Protein AF-A0A2E3UMJ0-F1 (afdb_monomer_lite)

Foldseek 3Di:
DDDPDPVVVVVVVVVVCVVVVVVVPPDPPPLQDFDFPVVDDPQWDWLADDQNQGIKIDGVSDAFAQDALDDAVPPDDFDDPDSPDDPDDDPGAKMFHDDPRGRFKIWGKHWLVCLQQQGKHPWAFPVPDPGHAFFFWKWAWAPPPDPPTIIIIIMTGSDHPDPDDFAADEQPDFAFLVPDPPLWDFDAQPPCVVQCADQLFATKTDRVVLCVVPNLADDLPDDDCRNWIFHDFLRTTFKIKHKHQSVCSVVRHISRDTHGPVPDHYGHFRTWIFHWDDPRPDSGIMTMIIGGSDDSVPRSNGPDGDNHD

Sequence (309 aa):
MGTLNLINWALSKLSIVLVIGLAILSSQASSDELLQASDLPAVYSSIGELAGRGTFYAAGGRLSFRIDDGNHYHGYAGPGVWAQEAKGVRTQGLVYGIKDGDIVSAGYLIRQVDLVSSKSFHGLTLRELDLPVAYSMTVDLIVGETEDSNQYLWLWHFTPTNDVAPLMLSVGQLPLAARLPSEYEVFACDHLPETRFCPGMGRHFTNLSEQVVSGYSRQPTTTGDDGVIYGEAAGKLIFIEYVLGQQDLVNGVSWSGAIPLGGIPIPPIDNVHILHFGTDGTTRGTYTVHMYFISEEIYLAWEAEPSTL

pLDDT: mean 77.76, std 19.14, range [31.02, 96.38]

Radius of gyration: 21.52 Å; chains: 1; bounding box: 64×66×48 Å

Structure (mmCIF, N/CA/C/O backbone):
data_AF-A0A2E3UMJ0-F1
#
_entry.id   AF-A0A2E3UMJ0-F1
#
loop_
_atom_site.group_PDB
_atom_site.id
_atom_site.type_symbol
_atom_site.label_atom_id
_atom_site.label_alt_id
_atom_site.label_comp_id
_atom_site.label_asym_id
_atom_site.label_entity_id
_atom_site.label_seq_id
_atom_site.pdbx_PDB_ins_code
_atom_site.Cartn_x
_atom_site.Cartn_y
_atom_site.Cartn_z
_atom_site.occupancy
_atom_site.B_iso_or_equiv
_atom_site.auth_seq_id
_atom_site.auth_comp_id
_atom_site.auth_asym_id
_atom_site.auth_atom_id
_atom_site.pdbx_PDB_model_num
ATOM 1 N N . MET A 1 1 ? 46.750 -42.841 23.649 1.00 40.72 1 MET A N 1
ATOM 2 C CA . MET A 1 1 ? 46.071 -41.555 23.376 1.00 40.72 1 MET A CA 1
ATOM 3 C C . MET A 1 1 ? 45.872 -41.441 21.875 1.00 40.72 1 MET A C 1
ATOM 5 O O . MET A 1 1 ? 46.858 -41.579 21.168 1.00 40.72 1 MET A O 1
ATOM 9 N N . GLY A 1 2 ? 44.634 -41.233 21.407 1.00 46.31 2 GLY A N 1
ATOM 10 C CA . GLY A 1 2 ? 44.380 -40.824 20.018 1.00 46.31 2 GLY A CA 1
ATOM 11 C C . GLY A 1 2 ? 43.404 -41.657 19.176 1.00 46.31 2 GLY A C 1
ATOM 12 O O . GLY A 1 2 ? 43.593 -41.720 17.972 1.00 46.31 2 GLY A O 1
ATOM 13 N N . THR A 1 3 ? 42.367 -42.282 19.745 1.00 46.59 3 THR A N 1
ATOM 14 C CA . THR A 1 3 ? 41.274 -42.923 18.969 1.00 46.59 3 THR A CA 1
ATOM 15 C C . THR A 1 3 ? 39.893 -42.434 19.407 1.00 46.59 3 THR A C 1
ATOM 17 O O . THR A 1 3 ? 38.965 -43.204 19.614 1.00 46.59 3 THR A O 1
ATOM 20 N N . LEU A 1 4 ? 39.755 -41.117 19.550 1.00 43.19 4 LEU A N 1
ATOM 21 C CA . LEU A 1 4 ? 38.496 -40.428 19.839 1.00 43.19 4 LEU A CA 1
ATOM 22 C C . LEU A 1 4 ? 38.528 -39.085 19.104 1.00 43.19 4 LEU A C 1
ATOM 24 O O . LEU A 1 4 ? 38.853 -38.076 19.712 1.00 43.19 4 LEU A O 1
ATOM 28 N N . ASN A 1 5 ? 38.308 -39.075 17.781 1.00 54.16 5 ASN A N 1
ATOM 29 C CA . ASN A 1 5 ? 37.994 -37.819 17.071 1.00 54.16 5 ASN A CA 1
ATOM 30 C C . ASN A 1 5 ? 37.399 -37.938 15.654 1.00 54.16 5 ASN A C 1
ATOM 32 O O . ASN A 1 5 ? 37.288 -36.932 14.965 1.00 54.16 5 ASN A O 1
ATOM 36 N N . LEU A 1 6 ? 36.968 -39.123 15.205 1.00 45.72 6 LEU A N 1
ATOM 37 C CA . LEU A 1 6 ? 36.308 -39.269 13.893 1.00 45.72 6 LEU A CA 1
ATOM 38 C C . LEU A 1 6 ? 34.785 -39.457 13.982 1.00 45.72 6 LEU A C 1
ATOM 40 O O . LEU A 1 6 ? 34.072 -39.089 13.056 1.00 45.72 6 LEU A O 1
ATOM 44 N N . ILE A 1 7 ? 34.262 -39.934 15.116 1.00 46.78 7 ILE A N 1
ATOM 45 C CA . ILE A 1 7 ? 32.818 -40.171 15.294 1.00 46.78 7 ILE A CA 1
ATOM 46 C C . ILE A 1 7 ? 32.063 -38.864 15.616 1.00 46.78 7 ILE A C 1
ATOM 48 O O . ILE A 1 7 ? 30.964 -38.647 15.109 1.00 46.78 7 ILE A O 1
ATOM 52 N N . ASN A 1 8 ? 32.682 -37.929 16.348 1.00 40.12 8 ASN A N 1
ATOM 53 C CA . ASN A 1 8 ? 32.056 -36.640 16.683 1.00 40.12 8 ASN A CA 1
ATOM 54 C C . ASN A 1 8 ? 31.939 -35.676 15.490 1.00 40.12 8 ASN A C 1
ATOM 56 O O . ASN A 1 8 ? 31.053 -34.826 15.484 1.00 40.12 8 ASN A O 1
ATOM 60 N N . TRP A 1 9 ? 32.775 -35.821 14.456 1.00 42.03 9 TRP A N 1
ATOM 61 C CA . TRP A 1 9 ? 32.686 -34.971 13.264 1.00 42.03 9 TRP A CA 1
ATOM 62 C C . TRP A 1 9 ? 31.579 -35.427 12.296 1.00 42.03 9 TRP A C 1
ATOM 64 O O . TRP A 1 9 ? 30.957 -34.600 11.632 1.00 42.03 9 TRP A O 1
ATOM 74 N N . ALA A 1 10 ? 31.270 -36.729 12.268 1.00 43.56 10 ALA A N 1
ATOM 75 C CA . ALA A 1 10 ? 30.189 -37.283 11.450 1.00 43.56 10 ALA A CA 1
ATOM 76 C C . ALA A 1 10 ? 28.795 -37.058 12.072 1.00 43.56 10 ALA A C 1
ATOM 78 O O . ALA A 1 10 ? 27.846 -36.741 11.355 1.00 43.56 10 ALA A O 1
ATOM 79 N N . LEU A 1 11 ? 28.670 -37.141 13.403 1.00 41.38 11 LEU A N 1
ATOM 80 C CA . LEU A 1 11 ? 27.393 -36.922 14.102 1.00 41.38 11 LEU A CA 1
ATOM 81 C C . LEU A 1 11 ? 26.948 -35.448 14.104 1.00 41.38 11 LEU A C 1
ATOM 83 O O . LEU A 1 11 ? 25.754 -35.175 14.052 1.00 41.38 11 LEU A O 1
ATOM 87 N N . SER A 1 12 ? 27.883 -34.491 14.066 1.00 41.97 12 SER A N 1
ATOM 88 C CA . SER A 1 12 ? 27.555 -33.059 13.956 1.00 41.97 12 SER A CA 1
ATOM 89 C C . SER A 1 12 ? 26.940 -32.689 12.597 1.00 41.97 12 SER A C 1
ATOM 91 O O . SER A 1 12 ? 26.060 -31.832 12.542 1.00 41.97 12 SER A O 1
ATOM 93 N N . LYS A 1 13 ? 27.338 -33.360 11.506 1.00 40.62 13 LYS A N 1
ATOM 94 C CA . LYS A 1 13 ? 26.779 -33.099 10.169 1.00 40.62 13 LYS A CA 1
ATOM 95 C C . LYS A 1 13 ? 25.444 -33.802 9.924 1.00 40.62 13 LYS A C 1
ATOM 97 O O . LYS A 1 13 ? 24.616 -33.248 9.209 1.00 40.62 13 LYS A O 1
ATOM 102 N N . LEU A 1 14 ? 25.193 -34.957 10.547 1.00 36.41 14 LEU A N 1
ATOM 103 C CA . LEU A 1 14 ? 23.881 -35.609 10.449 1.00 36.41 14 LEU A CA 1
ATOM 104 C C . LEU A 1 14 ? 22.785 -34.827 11.191 1.00 36.41 14 LEU A C 1
ATOM 106 O O . LEU A 1 14 ? 21.672 -34.731 10.683 1.00 36.41 14 LEU A O 1
ATOM 110 N N . SER A 1 15 ? 23.098 -34.206 12.332 1.00 39.06 15 SER A N 1
ATOM 111 C CA . SER A 1 15 ? 22.119 -33.394 13.069 1.00 39.06 15 SER A CA 1
ATOM 112 C C . SER A 1 15 ? 21.795 -32.065 12.377 1.00 39.06 15 SER A C 1
ATOM 114 O O . SER A 1 15 ? 20.662 -31.608 12.457 1.00 39.06 15 SER A O 1
ATOM 116 N N . ILE A 1 16 ? 22.740 -31.465 11.644 1.00 39.75 16 ILE A N 1
ATOM 117 C CA . ILE A 1 16 ? 22.479 -30.230 10.881 1.00 39.75 16 ILE A CA 1
ATOM 118 C C . ILE A 1 16 ? 21.626 -30.522 9.638 1.00 39.75 16 ILE A C 1
ATOM 120 O O . ILE A 1 16 ? 20.716 -29.759 9.330 1.00 39.75 16 ILE A O 1
ATOM 124 N N . VAL A 1 17 ? 21.839 -31.658 8.966 1.00 38.56 17 VAL A N 1
ATOM 125 C CA . VAL A 1 17 ? 21.012 -32.047 7.809 1.00 38.56 17 VAL A CA 1
ATOM 126 C C . VAL A 1 17 ? 19.603 -32.475 8.238 1.00 38.56 17 VAL A C 1
ATOM 128 O O . VAL A 1 17 ? 18.649 -32.205 7.515 1.00 38.56 17 VAL A O 1
ATOM 131 N N . LEU A 1 18 ? 19.432 -33.060 9.429 1.00 34.56 18 LEU A N 1
ATOM 132 C CA . LEU A 1 18 ? 18.103 -33.417 9.938 1.00 34.56 18 LEU A CA 1
ATOM 133 C C . LEU A 1 18 ? 17.319 -32.201 10.470 1.00 34.56 18 LEU A C 1
ATOM 135 O O . LEU A 1 18 ? 16.103 -32.176 10.331 1.00 34.56 18 LEU A O 1
ATOM 139 N N . VAL A 1 19 ? 17.985 -31.173 11.014 1.00 39.06 19 VAL A N 1
ATOM 140 C CA . VAL A 1 19 ? 17.322 -29.928 11.462 1.00 39.06 19 VAL A CA 1
ATOM 141 C C . VAL A 1 19 ? 16.967 -29.014 10.283 1.00 39.06 19 VAL A C 1
ATOM 143 O O . VAL A 1 19 ? 15.905 -28.401 10.295 1.00 39.06 19 VAL A O 1
ATOM 146 N N . ILE A 1 20 ? 17.777 -28.992 9.219 1.00 38.31 20 ILE A N 1
ATOM 147 C CA . ILE A 1 20 ? 17.428 -28.282 7.975 1.00 38.31 20 ILE A CA 1
ATOM 148 C C . ILE A 1 20 ? 16.378 -29.072 7.168 1.00 38.31 20 ILE A C 1
ATOM 150 O O . ILE A 1 20 ? 15.532 -28.477 6.512 1.00 38.31 20 ILE A O 1
ATOM 154 N N . GLY A 1 21 ? 16.361 -30.407 7.269 1.00 31.36 21 GLY A N 1
ATOM 155 C CA . GLY A 1 21 ? 15.366 -31.263 6.613 1.00 31.36 21 GLY A CA 1
ATOM 156 C C . GLY A 1 21 ? 13.994 -31.317 7.299 1.00 31.36 21 GLY A C 1
ATOM 157 O O . GLY A 1 21 ? 13.002 -31.562 6.618 1.00 31.36 21 GLY A O 1
ATOM 158 N N . LEU A 1 22 ? 13.904 -31.071 8.613 1.00 31.02 22 LEU A N 1
ATOM 159 C CA . LEU A 1 22 ? 12.616 -31.011 9.325 1.00 31.02 22 LEU A CA 1
ATOM 160 C C . LEU A 1 22 ? 11.979 -29.614 9.331 1.00 31.02 22 LEU A C 1
ATOM 162 O O . LEU A 1 22 ? 10.765 -29.524 9.462 1.00 31.02 22 LEU A O 1
ATOM 166 N N . ALA A 1 23 ? 12.754 -28.543 9.139 1.00 34.41 23 ALA A N 1
ATOM 167 C CA . ALA A 1 23 ? 12.212 -27.185 9.020 1.00 34.41 23 ALA A CA 1
ATOM 168 C C . ALA A 1 23 ? 11.569 -26.897 7.645 1.00 34.41 23 ALA A C 1
ATOM 170 O O . ALA A 1 23 ? 10.879 -25.900 7.491 1.00 34.41 23 ALA A O 1
ATOM 171 N N . ILE A 1 24 ? 11.755 -27.779 6.653 1.00 39.22 24 ILE A N 1
ATOM 172 C CA . ILE A 1 24 ? 11.179 -27.643 5.298 1.00 39.22 24 ILE A CA 1
ATOM 173 C C . ILE A 1 24 ? 9.889 -28.485 5.139 1.00 39.22 24 ILE A C 1
ATOM 175 O O . ILE A 1 24 ? 9.276 -28.513 4.077 1.00 39.22 24 ILE A O 1
ATOM 179 N N . LEU A 1 25 ? 9.420 -29.155 6.200 1.00 33.09 25 LEU A N 1
ATOM 180 C CA . LEU A 1 25 ? 8.223 -30.014 6.163 1.00 33.09 25 LEU A CA 1
ATOM 181 C C . LEU A 1 25 ? 7.090 -29.570 7.102 1.00 33.09 25 LEU A C 1
ATOM 183 O O . LEU A 1 25 ? 6.123 -30.307 7.278 1.00 33.09 25 LEU A O 1
ATOM 187 N N . SER A 1 26 ? 7.153 -28.359 7.656 1.00 35.19 26 SER A N 1
ATOM 188 C CA . SER A 1 26 ? 6.084 -27.801 8.492 1.00 35.19 26 SER A CA 1
ATOM 189 C C . SER A 1 26 ? 5.700 -26.382 8.074 1.00 35.19 26 SER A C 1
ATOM 191 O O . SER A 1 26 ? 5.910 -25.450 8.836 1.00 35.19 26 SER A O 1
ATOM 193 N N . SER A 1 27 ? 5.171 -26.258 6.854 1.00 35.12 27 SER A N 1
ATOM 194 C CA . SER A 1 27 ? 4.085 -25.342 6.451 1.00 35.12 27 SER A CA 1
ATOM 195 C C . SER A 1 27 ? 4.066 -25.198 4.923 1.00 35.12 27 SER A C 1
ATOM 197 O O . SER A 1 27 ? 4.230 -24.123 4.360 1.00 35.12 27 SER A O 1
ATOM 199 N N . GLN A 1 28 ? 3.764 -26.285 4.207 1.00 35.38 28 GLN A N 1
ATOM 200 C CA . GLN A 1 28 ? 2.947 -26.099 3.004 1.00 35.38 28 GLN A CA 1
ATOM 201 C C . GLN A 1 28 ? 1.521 -25.807 3.483 1.00 35.38 28 GLN A C 1
ATOM 203 O O . GLN A 1 28 ? 0.633 -26.648 3.369 1.00 35.38 28 GLN A O 1
ATOM 208 N N . ALA A 1 29 ? 1.326 -24.637 4.099 1.00 33.44 29 ALA A N 1
ATOM 209 C CA . ALA A 1 29 ? 0.023 -24.009 4.053 1.00 33.44 29 ALA A CA 1
ATOM 210 C C . ALA A 1 29 ? -0.214 -23.754 2.566 1.00 33.44 29 ALA A C 1
ATOM 212 O O . ALA A 1 29 ? 0.641 -23.183 1.881 1.00 33.44 29 ALA A O 1
ATOM 213 N N . SER A 1 30 ? -1.303 -24.300 2.037 1.00 37.47 30 SER A N 1
ATOM 214 C CA . SER A 1 30 ? -1.727 -23.944 0.692 1.00 37.47 30 SER A CA 1
ATOM 215 C C . SER A 1 30 ? -1.806 -22.417 0.660 1.00 37.47 30 SER A C 1
ATOM 217 O O . SER A 1 30 ? -2.360 -21.822 1.582 1.00 37.47 30 SER A O 1
ATOM 219 N N . SER A 1 31 ? -1.243 -21.786 -0.366 1.00 49.22 31 SER A N 1
ATOM 220 C CA . SER A 1 31 ? -1.274 -20.331 -0.571 1.00 49.22 31 SER A CA 1
ATOM 221 C C . SER A 1 31 ? -2.688 -19.732 -0.629 1.00 49.22 31 SER A C 1
ATOM 223 O O . SER A 1 31 ? -2.822 -18.520 -0.772 1.00 49.22 31 SER A O 1
ATOM 225 N N . ASP A 1 32 ? -3.717 -20.576 -0.523 1.00 57.53 32 ASP A N 1
ATOM 226 C CA . ASP A 1 32 ? -5.122 -20.253 -0.707 1.00 57.53 32 ASP A CA 1
ATOM 227 C C . ASP A 1 32 ? -5.923 -20.306 0.608 1.00 57.53 32 ASP A C 1
ATOM 229 O O . ASP A 1 32 ? -7.105 -19.966 0.603 1.00 57.53 32 ASP A O 1
ATOM 233 N N . GLU A 1 33 ? -5.330 -20.733 1.732 1.00 78.56 33 GLU A N 1
ATOM 234 C CA . GLU A 1 33 ? -6.042 -20.794 3.017 1.00 78.56 33 GLU A CA 1
ATOM 235 C C . GLU A 1 33 ? -5.791 -19.521 3.833 1.00 78.56 33 GLU A C 1
ATOM 237 O O . GLU A 1 33 ? -4.649 -19.156 4.119 1.00 78.56 33 GLU A O 1
ATOM 242 N N . LEU A 1 34 ? -6.873 -18.821 4.183 1.00 90.50 34 LEU A N 1
ATOM 243 C CA . LEU A 1 34 ? -6.799 -17.633 5.025 1.00 90.50 34 LEU A CA 1
ATOM 244 C C . LEU A 1 34 ? -6.415 -18.021 6.453 1.00 90.50 34 LEU A C 1
ATOM 246 O O . LEU A 1 34 ? -6.902 -19.010 7.004 1.00 90.50 34 LEU A O 1
ATOM 250 N N . LEU A 1 35 ? -5.582 -17.185 7.070 1.00 92.69 35 LEU A N 1
ATOM 251 C CA . LEU A 1 35 ? -5.303 -17.280 8.497 1.00 92.69 35 LEU A CA 1
ATOM 252 C C . LEU A 1 35 ? -6.585 -17.062 9.300 1.00 92.69 35 LEU A C 1
ATOM 254 O O . LEU A 1 35 ? -7.465 -16.297 8.906 1.00 92.69 35 LEU A O 1
ATOM 258 N N . GLN A 1 36 ? -6.668 -17.702 10.454 1.00 94.69 36 GLN A N 1
ATOM 259 C CA . GLN A 1 36 ? -7.782 -17.574 11.377 1.00 94.69 36 GLN A CA 1
ATOM 260 C C . GLN A 1 36 ? -7.514 -16.453 12.382 1.00 94.69 36 GLN A C 1
ATOM 262 O O . GLN A 1 36 ? -6.380 -16.183 12.772 1.00 94.69 36 GLN A O 1
ATOM 267 N N . ALA A 1 37 ? -8.567 -15.847 12.919 1.00 93.38 37 ALA A N 1
ATOM 268 C CA . ALA A 1 37 ? -8.465 -14.883 14.012 1.00 93.38 37 ALA A CA 1
ATOM 269 C C . ALA A 1 37 ? -7.784 -15.482 15.259 1.00 93.38 37 ALA A C 1
ATOM 271 O O . ALA A 1 37 ? -7.224 -14.744 16.066 1.00 93.38 37 ALA A O 1
ATOM 272 N N . SER A 1 38 ? -7.813 -16.812 15.419 1.00 93.44 38 SER A N 1
ATOM 273 C CA . SER A 1 38 ? -7.079 -17.528 16.468 1.00 93.44 38 SER A CA 1
ATOM 274 C C . SER A 1 38 ? -5.561 -17.531 16.281 1.00 93.44 38 SER A C 1
ATOM 276 O O . SER A 1 38 ? -4.854 -17.809 17.249 1.00 93.44 38 SER A O 1
ATOM 278 N N . ASP A 1 39 ? -5.070 -17.229 15.078 1.00 92.56 39 ASP A N 1
ATOM 279 C CA . ASP A 1 39 ? -3.638 -17.134 14.776 1.00 92.56 39 ASP A CA 1
ATOM 280 C C . ASP A 1 39 ? -3.056 -15.782 15.211 1.00 92.56 39 ASP A C 1
ATOM 282 O O . ASP A 1 39 ? -1.840 -15.637 15.347 1.00 92.56 39 ASP A O 1
ATOM 286 N N . LEU A 1 40 ? -3.915 -14.791 15.486 1.00 90.44 40 LEU A N 1
ATOM 287 C CA . LEU A 1 40 ? -3.479 -13.506 16.018 1.00 90.44 40 LEU A CA 1
ATOM 288 C C . LEU A 1 40 ? -2.831 -13.674 17.402 1.00 90.44 40 LEU A C 1
ATOM 290 O O . LEU A 1 40 ? -3.343 -14.410 18.254 1.00 90.44 40 LEU A O 1
ATOM 294 N N . PRO A 1 41 ? -1.752 -12.924 17.698 1.00 88.50 41 PRO A N 1
ATOM 295 C CA . PRO A 1 41 ? -1.184 -12.894 19.037 1.00 88.50 41 PRO A CA 1
ATOM 296 C C . PRO A 1 41 ? -2.242 -12.525 20.083 1.00 88.50 41 PRO A C 1
ATOM 298 O O . PRO A 1 41 ? -3.053 -11.632 19.859 1.00 88.50 41 PRO A O 1
ATOM 301 N N . ALA A 1 42 ? -2.181 -13.124 21.276 1.00 89.38 42 ALA A N 1
ATOM 302 C CA . ALA A 1 42 ? -3.204 -12.975 22.326 1.00 89.38 42 ALA A CA 1
ATOM 303 C C . ALA A 1 42 ? -3.471 -11.528 22.802 1.00 89.38 42 ALA A C 1
ATOM 305 O O . ALA A 1 42 ? -4.431 -11.276 23.527 1.00 89.38 42 ALA A O 1
ATOM 306 N N . VAL A 1 43 ? -2.605 -10.579 22.439 1.00 86.62 43 VAL A N 1
ATOM 307 C CA . VAL A 1 43 ? -2.802 -9.149 22.698 1.00 86.62 43 VAL A CA 1
ATOM 308 C C . VAL A 1 43 ? -3.856 -8.530 21.774 1.00 86.62 43 VAL A C 1
ATOM 310 O O . VAL A 1 43 ? -4.395 -7.480 22.107 1.00 86.62 43 VAL A O 1
ATOM 313 N N . TYR A 1 44 ? -4.163 -9.151 20.637 1.00 90.81 44 TYR A N 1
ATOM 314 C CA . TYR A 1 44 ? -5.172 -8.683 19.698 1.00 90.81 44 TYR A CA 1
ATOM 315 C C . TYR A 1 44 ? -6.578 -9.023 20.169 1.00 90.81 44 TYR A C 1
ATOM 317 O O . TYR A 1 44 ? -6.883 -10.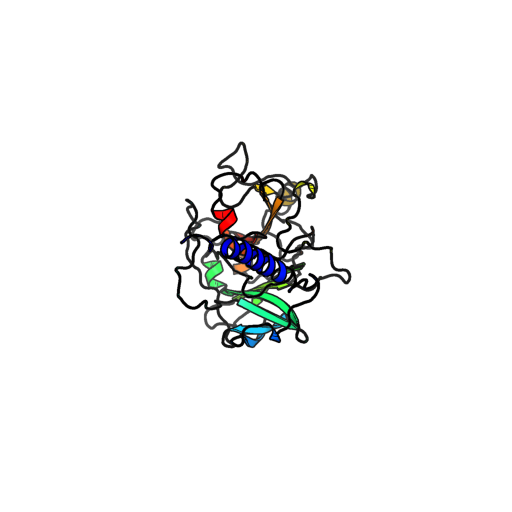145 20.569 1.00 90.81 44 TYR A O 1
ATOM 325 N N . SER A 1 45 ? -7.459 -8.038 20.077 1.00 92.25 45 SER A N 1
ATOM 326 C CA . SER A 1 45 ? -8.880 -8.224 20.325 1.00 92.25 45 SER A CA 1
ATOM 327 C C . SER A 1 45 ? -9.697 -7.267 19.469 1.00 92.25 45 SER A C 1
ATOM 329 O O . SER A 1 45 ? -9.166 -6.319 18.883 1.00 92.25 45 SER A O 1
ATOM 331 N N . SER A 1 46 ? -10.992 -7.563 19.363 1.00 94.12 46 SER A N 1
ATOM 332 C CA . SER A 1 46 ? -11.911 -6.789 18.539 1.00 94.12 46 SER A CA 1
ATOM 333 C C . SER A 1 46 ? -11.971 -5.327 18.986 1.00 94.12 46 SER A C 1
ATOM 335 O O . SER A 1 46 ? -12.110 -5.030 20.174 1.00 94.12 46 SER A O 1
ATOM 337 N N . ILE A 1 47 ? -11.907 -4.431 18.007 1.00 91.06 47 ILE A N 1
ATOM 338 C CA . ILE A 1 47 ? -12.102 -2.981 18.133 1.00 91.06 47 ILE A CA 1
ATOM 339 C C . ILE A 1 47 ? -13.418 -2.518 17.492 1.00 91.06 47 ILE A C 1
ATOM 341 O O . ILE A 1 47 ? -13.676 -1.322 17.413 1.00 91.06 47 ILE A O 1
ATOM 345 N N . GLY A 1 48 ? -14.268 -3.457 17.068 1.00 91.19 48 GLY A N 1
ATOM 346 C CA . GLY A 1 48 ? -15.527 -3.158 16.393 1.00 91.19 48 GLY A CA 1
ATOM 347 C C . GLY A 1 48 ? -15.360 -2.904 14.897 1.00 91.19 48 GLY A C 1
ATOM 348 O O . GLY A 1 48 ? -14.418 -3.386 14.271 1.00 91.19 48 GLY A O 1
ATOM 349 N N . GLU A 1 49 ? -16.333 -2.212 14.316 1.00 91.50 49 GLU A N 1
ATOM 350 C CA . GLU A 1 49 ? -16.425 -1.994 12.875 1.00 91.50 49 GLU A CA 1
ATOM 351 C C . GLU A 1 49 ? -15.684 -0.733 12.428 1.00 91.50 49 GLU A C 1
ATOM 353 O O . GLU A 1 49 ? -15.803 0.308 13.068 1.00 91.50 49 GLU A O 1
ATOM 358 N N . LEU A 1 50 ? -14.967 -0.812 11.301 1.00 90.06 50 LEU A N 1
ATOM 359 C CA . LEU A 1 50 ? -14.311 0.338 10.668 1.00 90.06 50 LEU A CA 1
ATOM 360 C C . LEU A 1 50 ? -14.786 0.502 9.226 1.00 90.06 50 LEU A C 1
ATOM 362 O O . LEU A 1 50 ? -14.839 -0.471 8.477 1.00 90.06 50 LEU A O 1
ATOM 366 N N . ALA A 1 51 ? -15.103 1.740 8.833 1.00 87.25 51 ALA A N 1
ATOM 367 C CA . ALA A 1 51 ? -15.446 2.126 7.458 1.00 87.25 51 ALA A CA 1
ATOM 368 C C . ALA A 1 51 ? -16.528 1.258 6.770 1.00 87.25 51 ALA A C 1
ATOM 370 O O . ALA A 1 51 ? -16.530 1.129 5.548 1.00 87.25 51 ALA A O 1
ATOM 371 N N . GLY A 1 52 ? -17.440 0.630 7.522 1.00 86.88 52 GLY A N 1
ATOM 372 C CA . GLY A 1 52 ? -18.440 -0.271 6.935 1.00 86.88 52 GLY A CA 1
ATOM 373 C C . GLY A 1 52 ? -17.884 -1.628 6.474 1.00 86.88 52 GLY A C 1
ATOM 374 O O . GLY A 1 52 ? -18.539 -2.329 5.702 1.00 86.88 52 GLY A O 1
ATOM 375 N N . ARG A 1 53 ? -16.652 -1.986 6.869 1.00 87.94 53 ARG A N 1
ATOM 376 C CA . ARG A 1 53 ? -15.905 -3.159 6.369 1.00 87.94 53 ARG A CA 1
ATOM 377 C C . ARG A 1 53 ? -15.904 -4.354 7.325 1.00 87.94 53 ARG A C 1
ATOM 379 O O . ARG A 1 53 ? -15.050 -5.230 7.221 1.00 87.94 53 ARG A O 1
ATOM 386 N N . GLY A 1 54 ? -16.875 -4.421 8.231 1.00 89.69 54 GLY A N 1
ATOM 387 C CA . GLY A 1 54 ? -16.969 -5.499 9.213 1.00 89.69 54 GLY A CA 1
ATOM 388 C C . GLY A 1 54 ? -16.026 -5.308 10.400 1.00 89.69 54 GLY A C 1
ATOM 389 O O . GLY A 1 54 ? -15.553 -4.206 10.660 1.00 89.69 54 GLY A O 1
ATOM 390 N N . THR A 1 55 ? -15.809 -6.376 11.170 1.00 95.31 55 THR A N 1
ATOM 391 C CA . THR A 1 55 ? -15.129 -6.300 12.472 1.00 95.31 55 THR A CA 1
ATOM 392 C C . THR A 1 55 ? -13.613 -6.310 12.321 1.00 95.31 55 THR A C 1
ATOM 394 O O . THR A 1 55 ? -13.063 -7.183 11.659 1.00 95.31 55 THR A O 1
ATOM 397 N N . PHE A 1 56 ? -12.932 -5.401 13.015 1.00 94.56 56 PHE A N 1
ATOM 398 C CA . PHE A 1 56 ? -11.477 -5.320 13.057 1.00 94.56 56 PHE A CA 1
ATOM 399 C C . PHE A 1 56 ? -10.916 -5.718 14.417 1.00 94.56 56 PHE A C 1
ATOM 401 O O . PHE A 1 56 ? -11.583 -5.605 15.448 1.00 94.56 56 PHE A O 1
ATOM 408 N N . TYR A 1 57 ? -9.672 -6.186 14.406 1.00 93.62 57 TYR A N 1
ATOM 409 C CA . TYR A 1 57 ? -8.874 -6.528 15.575 1.00 93.62 57 TYR A CA 1
ATOM 410 C C . TYR A 1 57 ? -7.610 -5.671 15.594 1.00 93.62 57 TYR A C 1
ATOM 412 O O . TYR A 1 57 ? -6.981 -5.456 14.559 1.00 93.62 57 TYR A O 1
ATOM 420 N N . ALA A 1 58 ? -7.227 -5.212 16.783 1.00 90.81 58 ALA A N 1
ATOM 421 C CA . ALA A 1 58 ? -5.992 -4.466 17.009 1.00 90.81 58 ALA A CA 1
ATOM 422 C C . ALA A 1 58 ? -5.365 -4.866 18.346 1.00 90.81 58 ALA A C 1
ATOM 424 O O . ALA A 1 58 ? -6.047 -5.355 19.256 1.00 90.81 58 ALA A O 1
ATOM 425 N N . ALA A 1 59 ? -4.061 -4.647 18.490 1.00 86.81 59 ALA A N 1
ATOM 426 C CA . ALA A 1 59 ? -3.374 -4.982 19.725 1.00 86.81 59 ALA A CA 1
ATOM 427 C C . ALA A 1 59 ? -3.852 -4.130 20.904 1.00 86.81 59 ALA A C 1
ATOM 429 O O . ALA A 1 59 ? -4.092 -2.925 20.810 1.00 86.81 59 ALA A O 1
ATOM 430 N N . GLY A 1 60 ? -3.986 -4.783 22.050 1.00 83.44 60 GLY A N 1
ATOM 431 C CA . GLY A 1 60 ? -4.538 -4.214 23.269 1.00 83.44 60 GLY A CA 1
ATOM 432 C C . GLY A 1 60 ? -6.024 -3.873 23.161 1.00 83.44 60 GLY A C 1
ATOM 433 O O . GLY A 1 60 ? -6.530 -3.210 24.067 1.00 83.44 60 GLY A O 1
ATOM 434 N N . GLY A 1 61 ? -6.703 -4.275 22.077 1.00 80.31 61 GLY A N 1
ATOM 435 C CA . GLY A 1 61 ? -8.096 -3.923 21.804 1.00 80.31 61 GLY A CA 1
ATOM 436 C C . GLY A 1 61 ? -8.309 -2.425 21.623 1.00 80.31 61 GLY A C 1
ATOM 437 O O . GLY A 1 61 ? -9.332 -1.894 22.052 1.00 80.31 61 GLY A O 1
ATOM 438 N N . ARG A 1 62 ? -7.316 -1.709 21.082 1.00 79.50 62 ARG A N 1
ATOM 439 C CA . ARG A 1 62 ? -7.379 -0.254 20.909 1.00 79.50 62 ARG A CA 1
ATOM 440 C C . ARG A 1 62 ? -6.953 0.149 19.513 1.00 79.50 62 ARG A C 1
ATOM 442 O O . ARG A 1 62 ? -5.949 -0.340 19.001 1.00 79.50 62 ARG A O 1
ATOM 449 N N . LEU A 1 63 ? -7.668 1.126 18.963 1.00 78.00 63 LEU A N 1
ATOM 450 C CA . LEU A 1 63 ? -7.211 1.860 17.793 1.00 78.00 63 LEU A CA 1
ATOM 451 C C . LEU A 1 63 ? -5.863 2.501 18.114 1.00 78.00 63 LEU A C 1
ATOM 453 O O . LEU A 1 63 ? -5.709 3.207 19.113 1.00 78.00 63 LEU A O 1
ATOM 457 N N . SER A 1 64 ? -4.886 2.216 17.268 1.00 74.12 64 SER A N 1
ATOM 458 C CA . SER A 1 64 ? -3.571 2.835 17.312 1.00 74.12 64 SER A CA 1
ATOM 459 C C . SER A 1 64 ? -3.300 3.438 15.944 1.00 74.12 64 SER A C 1
ATOM 461 O O . SER A 1 64 ? -3.705 2.886 14.927 1.00 74.12 64 SER A O 1
ATOM 463 N N . PHE A 1 65 ? -2.624 4.578 15.922 1.00 73.75 65 PHE A N 1
ATOM 464 C CA . PHE A 1 65 ? -2.160 5.183 14.681 1.00 73.75 65 PHE A CA 1
ATOM 465 C C . PHE A 1 65 ? -0.783 4.644 14.341 1.00 73.75 65 PHE A C 1
ATOM 467 O O . PHE A 1 65 ? 0.013 4.359 15.247 1.00 73.75 65 PHE A O 1
ATOM 474 N N . ARG A 1 66 ? -0.475 4.568 13.046 1.00 73.69 66 ARG A N 1
ATOM 475 C CA . ARG A 1 66 ? 0.926 4.495 12.639 1.00 73.69 66 ARG A CA 1
ATOM 476 C C . ARG A 1 66 ? 1.625 5.774 13.104 1.00 73.69 66 ARG A C 1
ATOM 478 O O . ARG A 1 66 ? 1.140 6.878 12.861 1.00 73.69 66 ARG A O 1
ATOM 485 N N . ILE A 1 67 ? 2.758 5.614 13.779 1.00 64.75 67 ILE A N 1
ATOM 486 C CA . ILE A 1 67 ? 3.654 6.723 14.101 1.00 64.75 67 ILE A CA 1
ATOM 487 C C . ILE A 1 67 ? 4.697 6.806 12.989 1.00 64.75 67 ILE A C 1
ATOM 489 O O . ILE A 1 67 ? 5.270 5.792 12.597 1.00 64.75 67 ILE A O 1
ATOM 493 N N . ASP A 1 68 ? 4.895 8.016 12.482 1.00 63.25 68 ASP A N 1
ATOM 494 C CA . ASP A 1 68 ? 5.975 8.373 11.566 1.00 63.25 68 ASP A CA 1
ATOM 495 C C . ASP A 1 68 ? 7.343 8.176 12.249 1.00 63.25 68 ASP A C 1
ATOM 497 O O . ASP A 1 68 ? 7.556 8.637 13.376 1.00 63.25 68 ASP A O 1
ATOM 501 N N . ASP A 1 69 ? 8.247 7.466 11.579 1.00 59.28 69 ASP A N 1
ATOM 502 C CA . ASP A 1 69 ? 9.615 7.186 12.020 1.00 59.28 69 ASP A CA 1
ATOM 503 C C . ASP A 1 69 ? 10.656 8.197 11.493 1.00 59.28 69 ASP A C 1
ATOM 505 O O . ASP A 1 69 ? 11.815 8.153 11.921 1.00 59.28 69 ASP A O 1
ATOM 509 N N . GLY A 1 70 ? 10.244 9.178 10.679 1.00 55.09 70 GLY A N 1
ATOM 510 C CA . GLY A 1 70 ? 10.977 10.415 10.396 1.00 55.09 70 GLY A CA 1
ATOM 511 C C . GLY A 1 70 ? 11.205 10.740 8.910 1.00 55.09 70 GLY A C 1
ATOM 512 O O . GLY A 1 70 ? 11.227 9.886 8.035 1.00 55.09 70 GLY A O 1
ATOM 513 N N . ASN A 1 71 ? 11.494 12.020 8.638 1.00 50.69 71 ASN A N 1
ATOM 514 C CA . ASN A 1 71 ? 11.571 12.644 7.302 1.00 50.69 71 ASN A CA 1
ATOM 515 C C . ASN A 1 71 ? 12.818 12.305 6.445 1.00 50.69 71 ASN A C 1
ATOM 517 O O . ASN A 1 71 ? 13.144 13.071 5.535 1.00 50.69 71 ASN A O 1
ATOM 521 N N . HIS A 1 72 ? 13.561 11.225 6.714 1.00 47.84 72 HIS A N 1
ATOM 522 C CA . HIS A 1 72 ? 14.870 10.977 6.068 1.00 47.84 72 HIS A CA 1
ATOM 523 C C . HIS A 1 72 ? 14.812 10.862 4.534 1.00 47.84 72 HIS A C 1
ATOM 525 O O . HIS A 1 72 ? 15.822 11.039 3.854 1.00 47.84 72 HIS A O 1
ATOM 531 N N . TYR A 1 73 ? 13.628 10.626 3.982 1.00 45.66 73 TYR A N 1
ATOM 532 C CA . TYR A 1 73 ? 13.410 10.502 2.549 1.00 45.66 73 TYR A CA 1
ATOM 533 C C . TYR A 1 73 ? 13.360 11.847 1.795 1.00 45.66 73 TYR A C 1
ATOM 535 O O . TYR A 1 73 ? 13.667 11.894 0.604 1.00 45.66 73 TYR A O 1
ATOM 543 N N . HIS A 1 74 ? 13.096 12.975 2.472 1.00 44.91 74 HIS A N 1
ATOM 544 C CA . HIS A 1 74 ? 13.076 14.319 1.862 1.00 44.91 74 HIS A CA 1
ATOM 545 C C . HIS A 1 74 ? 14.488 14.927 1.705 1.00 44.91 74 HIS A C 1
ATOM 547 O O . HIS A 1 74 ? 14.739 16.074 2.076 1.00 44.91 74 HIS A O 1
ATOM 553 N N . GLY A 1 75 ? 15.438 14.156 1.161 1.00 42.16 75 GLY A N 1
ATOM 554 C CA . GLY A 1 75 ? 16.799 14.646 0.890 1.00 42.16 75 GLY A CA 1
ATOM 555 C C . GLY A 1 75 ? 17.901 13.606 0.659 1.00 42.16 75 GLY A C 1
ATOM 556 O O . GLY A 1 75 ? 19.060 14.000 0.628 1.00 42.16 75 GLY A O 1
ATOM 557 N N . TYR A 1 76 ? 17.549 12.320 0.531 1.00 45.56 76 TYR A N 1
ATOM 558 C CA . TYR A 1 76 ? 18.365 11.165 0.112 1.00 45.56 76 TYR A CA 1
ATOM 559 C C . TYR A 1 76 ? 19.905 11.237 0.230 1.00 45.56 76 TYR A C 1
ATOM 561 O O . TYR A 1 76 ? 20.580 11.869 -0.580 1.00 45.56 76 TYR A O 1
ATOM 569 N N . ALA A 1 77 ? 20.467 10.384 1.095 1.00 43.53 77 ALA A N 1
ATOM 570 C CA . ALA A 1 77 ? 21.703 9.645 0.806 1.00 43.53 77 ALA A CA 1
ATOM 571 C C . ALA A 1 77 ? 21.787 8.358 1.658 1.00 43.53 77 ALA A C 1
ATOM 573 O O . ALA A 1 77 ? 22.314 8.386 2.767 1.00 43.53 77 ALA A O 1
ATOM 574 N N . GLY A 1 78 ? 21.310 7.233 1.113 1.00 40.56 78 GLY A N 1
ATOM 575 C CA . GLY A 1 78 ? 21.662 5.873 1.562 1.00 40.56 78 GLY A CA 1
ATOM 576 C C . GLY A 1 78 ? 20.999 5.337 2.846 1.00 40.56 78 GLY A C 1
ATOM 577 O O . GLY A 1 78 ? 20.373 6.089 3.591 1.00 40.56 78 GLY A O 1
ATOM 578 N N . PRO A 1 79 ? 21.095 4.011 3.084 1.00 41.97 79 PRO A N 1
ATOM 579 C CA . PRO A 1 79 ? 20.131 3.235 3.857 1.00 41.97 79 PRO A CA 1
ATOM 580 C C . PRO A 1 79 ? 20.295 3.401 5.364 1.00 41.97 79 PRO A C 1
ATOM 582 O O . PRO A 1 79 ? 21.373 3.230 5.934 1.00 41.97 79 PRO A O 1
ATOM 585 N N . GLY A 1 80 ? 19.172 3.667 6.016 1.00 39.94 80 GLY A N 1
ATOM 586 C CA . GLY A 1 80 ? 19.063 3.751 7.462 1.00 39.94 80 GLY A CA 1
ATOM 587 C C . GLY A 1 80 ? 17.607 3.812 7.891 1.00 39.94 80 GLY A C 1
ATOM 588 O O . GLY A 1 80 ? 17.234 4.724 8.619 1.00 39.94 80 GLY A O 1
ATOM 589 N N . VAL A 1 81 ? 16.778 2.873 7.423 1.00 41.09 81 VAL A N 1
ATOM 590 C CA . VAL A 1 81 ? 15.402 2.732 7.914 1.00 41.09 81 VAL A CA 1
ATOM 591 C C . VAL A 1 81 ? 15.390 1.623 8.955 1.00 41.09 81 VAL A C 1
ATOM 593 O O . VAL A 1 81 ? 15.107 0.464 8.687 1.00 41.09 81 VAL A O 1
ATOM 596 N N . TRP A 1 82 ? 15.771 1.994 10.171 1.00 40.44 82 TRP A N 1
ATOM 597 C CA . TRP A 1 82 ? 15.323 1.280 11.354 1.00 40.44 82 TRP A CA 1
ATOM 598 C C . TRP A 1 82 ? 14.649 2.307 12.244 1.00 40.44 82 TRP A C 1
ATOM 600 O O . TRP A 1 82 ? 15.281 3.283 12.659 1.00 40.44 82 TRP A O 1
ATOM 610 N N . ALA A 1 83 ? 13.385 2.060 12.592 1.00 39.06 83 ALA A N 1
ATOM 611 C CA . ALA A 1 83 ? 12.848 2.599 13.828 1.00 39.06 83 ALA A CA 1
ATOM 612 C C . ALA A 1 83 ? 13.848 2.221 14.930 1.00 39.06 83 ALA A C 1
ATOM 614 O O . ALA A 1 83 ? 14.126 1.034 15.114 1.00 39.06 83 ALA A O 1
ATOM 615 N N . GLN A 1 84 ? 14.453 3.216 15.592 1.00 37.72 84 GLN A N 1
ATOM 616 C CA . GLN A 1 84 ? 15.381 2.979 16.699 1.00 37.72 84 GLN A CA 1
ATOM 617 C C . GLN A 1 84 ? 14.791 1.899 17.605 1.00 37.72 84 GLN A C 1
ATOM 619 O O . GLN A 1 84 ? 13.688 2.077 18.125 1.00 37.72 84 GLN A O 1
ATOM 624 N N . GLU A 1 85 ? 15.505 0.778 17.742 1.00 37.34 85 GLU A N 1
ATOM 625 C CA . GLU A 1 85 ? 15.081 -0.360 18.548 1.00 37.34 85 GLU A CA 1
ATOM 626 C C . GLU A 1 85 ? 14.516 0.112 19.895 1.00 37.34 85 GLU A C 1
ATOM 628 O O . GLU A 1 85 ? 15.248 0.523 20.799 1.00 37.34 85 GLU A O 1
ATOM 633 N N . ALA A 1 86 ? 13.207 -0.028 20.075 1.00 34.84 86 ALA A N 1
ATOM 634 C CA . ALA A 1 86 ? 12.645 -0.208 21.396 1.00 34.84 86 ALA A CA 1
ATOM 635 C C . ALA A 1 86 ? 12.439 -1.710 21.576 1.00 34.84 86 ALA A C 1
ATOM 637 O O . ALA A 1 86 ? 11.571 -2.313 20.948 1.00 34.84 86 ALA A O 1
ATOM 638 N N . LYS A 1 87 ? 13.252 -2.322 22.443 1.00 32.69 87 LYS A N 1
ATOM 639 C CA . LYS A 1 87 ? 13.010 -3.669 22.972 1.00 32.69 87 LYS A CA 1
ATOM 640 C C . LYS A 1 87 ? 11.522 -3.831 23.313 1.00 32.69 87 LYS A C 1
ATOM 642 O O . LYS A 1 87 ? 11.035 -3.189 24.242 1.00 32.69 87 LYS A O 1
ATOM 647 N N . GLY A 1 88 ? 10.832 -4.707 22.583 1.00 37.88 88 GLY A N 1
ATOM 648 C CA . GLY A 1 88 ? 9.399 -4.961 22.738 1.00 37.88 88 GLY A CA 1
ATOM 649 C C . GLY A 1 88 ? 8.592 -4.365 21.591 1.00 37.88 88 GLY A C 1
ATOM 650 O O . GLY A 1 88 ? 8.005 -3.297 21.735 1.00 37.88 88 GLY A O 1
ATOM 651 N N . VAL A 1 89 ? 8.578 -5.094 20.471 1.00 42.03 89 VAL A N 1
ATOM 652 C CA . VAL A 1 89 ? 7.784 -4.850 19.260 1.00 42.03 89 VAL A CA 1
ATOM 653 C C . VAL A 1 89 ? 6.350 -4.486 19.658 1.00 42.03 89 VAL A C 1
ATOM 655 O O . VAL A 1 89 ? 5.590 -5.331 20.130 1.00 42.03 89 VAL A O 1
ATOM 658 N N . ARG A 1 90 ? 5.997 -3.201 19.548 1.00 45.84 90 ARG A N 1
ATOM 659 C CA . ARG A 1 90 ? 4.615 -2.732 19.673 1.00 45.84 90 ARG A CA 1
ATOM 660 C C . ARG A 1 90 ? 4.071 -2.525 18.271 1.00 45.84 90 ARG A C 1
ATOM 662 O O . ARG A 1 90 ? 4.672 -1.819 17.468 1.00 45.84 90 ARG A O 1
ATOM 669 N N . THR A 1 91 ? 2.917 -3.114 18.034 1.00 52.59 91 THR A N 1
ATOM 670 C CA . THR A 1 91 ? 2.149 -3.125 16.791 1.00 52.59 91 THR A CA 1
ATOM 671 C C . THR A 1 91 ? 1.515 -1.741 16.581 1.00 52.59 91 THR A C 1
ATOM 673 O O . THR A 1 91 ? 0.370 -1.474 16.962 1.00 52.59 91 THR A O 1
ATOM 676 N N . GLN A 1 92 ? 2.298 -0.770 16.113 1.00 57.97 92 GLN A N 1
ATOM 677 C CA . GLN A 1 92 ? 1.805 0.600 15.975 1.00 57.97 92 GLN A CA 1
ATOM 678 C C . GLN A 1 92 ? 0.910 0.724 14.744 1.00 57.97 92 GLN A C 1
ATOM 680 O O . GLN A 1 92 ? 1.378 0.923 13.627 1.00 57.97 92 GLN A O 1
ATOM 685 N N . GLY A 1 93 ? -0.391 0.611 14.997 1.00 71.38 93 GLY A N 1
ATOM 686 C CA . GLY A 1 93 ? -1.456 0.963 14.066 1.00 71.38 93 GLY A CA 1
ATOM 687 C C . GLY A 1 93 ? -1.796 -0.061 12.998 1.00 71.38 93 GLY A C 1
ATOM 688 O O . GLY A 1 93 ? -2.519 0.295 12.075 1.00 71.38 93 GLY A O 1
ATOM 689 N N . LEU A 1 94 ? -1.320 -1.301 13.140 1.00 86.88 94 LEU A N 1
ATOM 690 C CA . LEU A 1 94 ? -1.782 -2.431 12.341 1.00 86.88 94 LEU A CA 1
ATOM 691 C C . LEU A 1 94 ? -3.162 -2.895 12.833 1.00 86.88 94 LEU A C 1
ATOM 693 O O . LEU A 1 94 ? -3.388 -3.044 14.040 1.00 86.88 94 LEU A O 1
ATOM 697 N N . VAL A 1 95 ? -4.075 -3.126 11.895 1.00 91.62 95 VAL A N 1
ATOM 698 C CA . VAL A 1 95 ? -5.413 -3.674 12.138 1.00 91.62 95 VAL A CA 1
ATOM 699 C C . VAL A 1 95 ? -5.674 -4.860 11.215 1.00 91.62 95 VAL A C 1
ATOM 701 O O . VAL A 1 95 ? -5.220 -4.873 10.072 1.00 91.62 95 VAL A O 1
ATOM 704 N N . TYR A 1 96 ? -6.440 -5.835 11.702 1.00 94.56 96 TYR A N 1
ATOM 705 C CA . TYR A 1 96 ? -6.839 -7.026 10.948 1.00 94.56 96 TYR A CA 1
ATOM 706 C C . TYR A 1 96 ? -8.354 -7.081 10.812 1.00 94.56 96 TYR A C 1
ATOM 708 O O . TYR A 1 96 ? -9.056 -7.062 11.822 1.00 94.56 96 TYR A O 1
ATOM 716 N N . GLY A 1 97 ? -8.861 -7.141 9.584 1.00 95.56 97 GLY A N 1
ATOM 717 C CA . GLY A 1 97 ? -10.286 -7.306 9.314 1.00 95.56 97 GLY A CA 1
ATOM 718 C C . GLY A 1 97 ? -10.666 -8.781 9.338 1.00 95.56 97 GLY A C 1
ATOM 719 O O . GLY A 1 97 ? -10.076 -9.586 8.614 1.00 95.56 97 GLY A O 1
ATOM 720 N N . ILE A 1 98 ? -11.652 -9.119 10.167 1.00 96.06 98 ILE A N 1
ATOM 721 C CA . ILE A 1 98 ? -12.115 -10.485 10.402 1.00 96.06 98 ILE A CA 1
ATOM 722 C C . ILE A 1 98 ? -13.510 -10.679 9.817 1.00 96.06 98 ILE A C 1
ATOM 724 O O . ILE A 1 98 ? -14.424 -9.886 10.074 1.00 96.06 98 ILE A O 1
ATOM 728 N N . LYS A 1 99 ? -13.697 -11.781 9.093 1.00 95.19 99 LYS A N 1
ATOM 729 C CA . LYS A 1 99 ? -15.002 -12.223 8.602 1.00 95.19 99 LYS A CA 1
ATOM 730 C C . LYS A 1 99 ? -15.144 -13.721 8.819 1.00 95.19 99 LYS A C 1
ATOM 732 O O . LYS A 1 99 ? -14.293 -14.482 8.393 1.00 95.19 99 LYS A O 1
ATOM 737 N N . ASP A 1 100 ? -16.210 -14.127 9.504 1.00 93.75 100 ASP A N 1
ATOM 738 C CA . ASP A 1 100 ? -16.531 -15.538 9.771 1.00 93.75 100 ASP A CA 1
ATOM 739 C C . ASP A 1 100 ? -15.403 -16.347 10.453 1.00 93.75 100 ASP A C 1
ATOM 741 O O . ASP A 1 100 ? -15.397 -17.571 10.410 1.00 93.75 100 ASP A O 1
ATOM 745 N N . GLY A 1 101 ? -14.490 -15.663 11.153 1.00 93.69 101 GLY A N 1
ATOM 746 C CA . GLY A 1 101 ? -13.317 -16.263 11.798 1.00 93.69 101 GLY A CA 1
ATOM 747 C C . GLY A 1 101 ? -12.023 -16.100 11.002 1.00 93.69 101 GLY A C 1
ATOM 748 O O . GLY A 1 101 ? -10.958 -16.165 11.607 1.00 93.69 101 GLY A O 1
ATOM 749 N N . ASP A 1 102 ? -12.103 -15.772 9.715 1.00 95.62 102 ASP A N 1
ATOM 750 C CA . ASP A 1 102 ? -10.953 -15.615 8.827 1.00 95.62 102 ASP A CA 1
ATOM 751 C C . ASP A 1 102 ? -10.404 -14.185 8.857 1.00 95.62 102 ASP A C 1
ATOM 753 O O . ASP A 1 102 ? -11.157 -13.204 8.866 1.00 95.62 102 ASP A O 1
ATOM 757 N N . ILE A 1 103 ? -9.080 -14.055 8.798 1.00 95.44 103 ILE A N 1
ATOM 758 C CA . ILE A 1 103 ? -8.381 -12.803 8.512 1.00 95.44 103 ILE A CA 1
ATOM 759 C C . ILE A 1 103 ? -8.491 -12.545 7.007 1.00 95.44 103 ILE A C 1
ATOM 761 O O . ILE A 1 103 ? -7.733 -13.084 6.203 1.00 95.44 103 ILE A O 1
ATOM 765 N N . VAL A 1 104 ? -9.443 -11.697 6.619 1.00 95.25 104 VAL A N 1
ATOM 766 C CA . VAL A 1 104 ? -9.708 -11.362 5.207 1.00 95.25 104 VAL A CA 1
ATOM 767 C C . VAL A 1 104 ? -8.961 -10.117 4.737 1.00 95.25 104 VAL A C 1
ATOM 769 O O . VAL A 1 104 ? -8.898 -9.850 3.537 1.00 95.25 104 VAL A O 1
ATOM 772 N N . SER A 1 105 ? -8.412 -9.331 5.664 1.00 95.44 105 SER A N 1
ATOM 773 C CA . SER A 1 105 ? -7.646 -8.129 5.339 1.00 95.44 105 SER A CA 1
ATOM 774 C C . SER A 1 105 ? -6.718 -7.697 6.473 1.00 95.44 105 SER A C 1
ATOM 776 O O . SER A 1 105 ? -6.961 -8.012 7.640 1.00 95.44 105 SER A O 1
ATOM 778 N N . ALA A 1 106 ? -5.673 -6.947 6.136 1.00 94.50 106 ALA A N 1
ATOM 779 C CA . ALA A 1 106 ? -4.785 -6.290 7.093 1.00 94.50 106 ALA A CA 1
ATOM 780 C C . ALA A 1 106 ? -4.425 -4.890 6.595 1.00 94.50 106 ALA A C 1
ATOM 782 O O . ALA A 1 106 ? -4.415 -4.643 5.387 1.00 94.50 106 ALA A O 1
ATOM 783 N N . GLY A 1 107 ? -4.167 -3.958 7.506 1.00 93.31 107 GLY A N 1
ATOM 784 C CA . GLY A 1 107 ? -4.034 -2.559 7.124 1.00 93.31 107 GLY A CA 1
ATOM 785 C C . GLY A 1 107 ? -3.581 -1.624 8.232 1.00 93.31 107 GLY A C 1
ATOM 786 O O . GLY A 1 107 ? -3.356 -2.050 9.362 1.00 93.31 107 GLY A O 1
ATOM 787 N N . TYR A 1 108 ? -3.488 -0.336 7.907 1.00 91.69 108 TYR A N 1
ATOM 788 C CA . TYR A 1 108 ? -3.077 0.709 8.844 1.00 91.69 108 TYR A CA 1
ATOM 789 C C . TYR A 1 108 ? -4.071 1.857 8.915 1.00 91.69 108 TYR A C 1
ATOM 791 O O . TYR A 1 108 ? -4.671 2.251 7.913 1.00 91.69 108 TYR A O 1
ATOM 799 N N . LEU A 1 109 ? -4.170 2.441 10.109 1.00 89.25 109 LEU A N 1
ATOM 800 C CA . LEU A 1 109 ? -4.855 3.708 10.338 1.00 89.25 109 LEU A CA 1
ATOM 801 C C . LEU A 1 109 ? -3.856 4.864 10.335 1.00 89.25 109 LEU A C 1
ATOM 803 O O . LEU A 1 109 ? -2.914 4.906 11.138 1.00 89.25 109 LEU A O 1
ATOM 807 N N . ILE A 1 110 ? -4.101 5.830 9.453 1.00 89.25 110 ILE A N 1
ATOM 808 C CA . ILE A 1 110 ? -3.296 7.042 9.298 1.00 89.25 110 ILE A CA 1
ATOM 809 C C . ILE A 1 110 ? -4.202 8.253 9.484 1.00 89.25 110 ILE A C 1
ATOM 811 O O . ILE A 1 110 ? -5.277 8.340 8.895 1.00 89.25 110 ILE A O 1
ATOM 815 N N . ARG A 1 111 ? -3.789 9.218 10.307 1.00 88.62 111 ARG A N 1
ATOM 816 C CA . ARG A 1 111 ? -4.597 10.424 10.519 1.00 88.62 111 ARG A CA 1
ATOM 817 C C . ARG A 1 111 ? -4.544 11.312 9.282 1.00 88.62 111 ARG A C 1
ATOM 819 O O . ARG A 1 111 ? -3.472 11.543 8.722 1.00 88.62 111 ARG A O 1
ATOM 826 N N . GLN A 1 112 ? -5.682 11.894 8.910 1.00 90.31 112 GLN A N 1
ATOM 827 C CA . GLN A 1 112 ? -5.755 12.822 7.782 1.00 90.31 112 GLN A CA 1
ATOM 828 C C . GLN A 1 112 ? -4.814 14.018 7.984 1.00 90.31 112 GLN A C 1
ATOM 830 O O . GLN A 1 112 ? -4.163 14.444 7.036 1.00 90.31 112 GLN A O 1
ATOM 835 N N . VAL A 1 113 ? -4.684 14.531 9.213 1.00 86.69 113 VAL A N 1
ATOM 836 C CA . VAL A 1 113 ? -3.762 15.639 9.517 1.00 86.69 113 VAL A CA 1
ATOM 837 C C . VAL A 1 113 ? -2.297 15.302 9.220 1.00 86.69 113 VAL A C 1
ATOM 839 O O . VAL A 1 113 ? -1.560 16.177 8.774 1.00 86.69 113 VAL A O 1
ATOM 842 N N . ASP A 1 114 ? -1.878 14.046 9.406 1.00 86.44 114 ASP A N 1
ATOM 843 C CA . ASP A 1 114 ? -0.506 13.633 9.104 1.00 86.44 114 ASP A CA 1
ATOM 844 C C . ASP A 1 114 ? -0.263 13.643 7.581 1.00 86.44 114 ASP A C 1
ATOM 846 O O . ASP A 1 114 ? 0.760 14.161 7.128 1.00 86.44 114 ASP A O 1
ATOM 850 N N . LEU A 1 115 ? -1.254 13.207 6.791 1.00 88.19 115 LEU A N 1
ATOM 851 C CA . LEU A 1 115 ? -1.234 13.268 5.321 1.00 88.19 115 LEU A CA 1
ATOM 852 C C . LEU A 1 115 ? -1.289 14.714 4.786 1.00 88.19 115 LEU A C 1
ATOM 854 O O . LEU A 1 115 ? -0.612 15.083 3.825 1.00 88.19 115 LEU A O 1
ATOM 858 N N . VAL A 1 116 ? -2.078 15.579 5.428 1.00 87.62 116 VAL A N 1
ATOM 859 C CA . VAL A 1 116 ? -2.128 17.019 5.112 1.00 87.62 116 VAL A CA 1
ATOM 860 C C . VAL A 1 116 ? -0.782 17.685 5.403 1.00 87.62 116 VAL A C 1
ATOM 862 O O . VAL A 1 116 ? -0.373 18.583 4.672 1.00 87.62 116 VAL A O 1
ATOM 865 N N . SER A 1 117 ? -0.077 17.229 6.441 1.00 85.06 117 SER A N 1
ATOM 866 C CA . SER A 1 117 ? 1.254 17.725 6.801 1.00 85.06 117 SER A CA 1
ATOM 867 C C . SER A 1 117 ? 2.396 17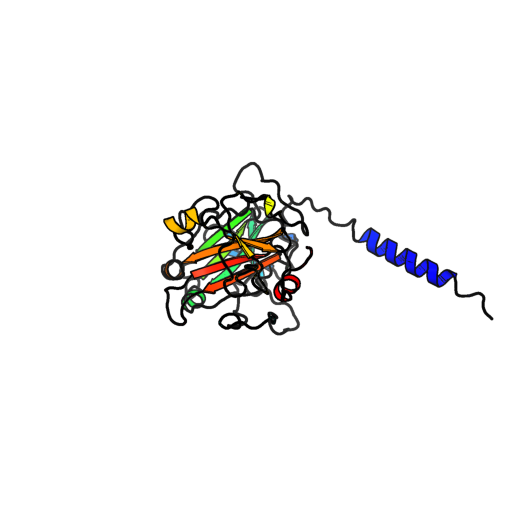.141 5.964 1.00 85.06 117 SER A C 1
ATOM 869 O O . SER A 1 117 ? 3.555 17.367 6.303 1.00 85.06 117 SER A O 1
ATOM 871 N N . SER A 1 118 ? 2.081 16.421 4.882 1.00 85.88 118 SER A N 1
ATOM 872 C CA . SER A 1 118 ? 3.065 15.866 3.946 1.00 85.88 118 SER A CA 1
ATOM 873 C C . SER A 1 118 ? 4.021 14.848 4.579 1.00 85.88 118 SER A C 1
ATOM 875 O O . SER A 1 118 ? 5.149 14.695 4.123 1.00 85.88 118 SER A O 1
ATOM 877 N N . LYS A 1 119 ? 3.597 14.146 5.638 1.00 84.56 119 LYS A N 1
ATOM 878 C CA . LYS A 1 119 ? 4.423 13.096 6.252 1.00 84.56 119 LYS A CA 1
ATOM 879 C C . LYS A 1 119 ? 4.474 11.860 5.375 1.00 84.56 119 LYS A C 1
ATOM 881 O O . LYS A 1 119 ? 3.438 11.467 4.840 1.00 84.56 119 LYS A O 1
ATOM 886 N N . SER A 1 120 ? 5.650 11.253 5.295 1.00 84.19 120 SER A N 1
ATOM 887 C CA . SER A 1 120 ? 5.877 9.938 4.694 1.00 84.19 120 SER A CA 1
ATOM 888 C C . SER A 1 120 ? 5.844 8.851 5.771 1.00 84.19 120 SER A C 1
ATOM 890 O O . SER A 1 120 ? 6.096 9.122 6.940 1.00 84.19 120 SER A O 1
ATOM 892 N N . PHE A 1 121 ? 5.515 7.621 5.386 1.00 84.00 121 PHE A N 1
ATOM 893 C CA . PHE A 1 121 ? 5.428 6.470 6.281 1.00 84.00 121 PHE A CA 1
ATOM 894 C C . PHE A 1 121 ? 6.218 5.312 5.688 1.00 84.00 121 PHE A C 1
ATOM 896 O O . PHE A 1 121 ? 5.808 4.724 4.684 1.00 84.00 121 PHE A O 1
ATOM 903 N N . HIS A 1 122 ? 7.337 4.986 6.325 1.00 80.00 122 HIS A N 1
ATOM 904 C CA . HIS A 1 122 ? 8.237 3.932 5.880 1.00 80.00 122 HIS A CA 1
ATOM 905 C C . HIS A 1 122 ? 7.991 2.615 6.620 1.00 80.00 122 HIS A C 1
ATOM 907 O O . HIS A 1 122 ? 7.413 2.593 7.715 1.00 80.00 122 HIS A O 1
ATOM 913 N N . GLY A 1 123 ? 8.442 1.520 6.007 1.00 73.00 123 GLY A N 1
ATOM 914 C CA . GLY A 1 123 ? 8.641 0.222 6.654 1.00 73.00 123 GLY A CA 1
ATOM 915 C C . GLY A 1 123 ? 7.375 -0.364 7.275 1.00 73.00 123 GLY A C 1
ATOM 916 O O . GLY A 1 123 ? 7.434 -0.999 8.334 1.00 73.00 123 GLY A O 1
ATOM 917 N N . LEU A 1 124 ? 6.212 -0.135 6.656 1.00 79.12 124 LEU A N 1
ATOM 918 C CA . LEU A 1 124 ? 4.938 -0.689 7.106 1.00 79.12 124 LEU A CA 1
ATOM 919 C C . LEU A 1 124 ? 4.980 -2.208 6.920 1.00 79.12 124 LEU A C 1
ATOM 921 O O . LEU A 1 124 ? 4.753 -2.753 5.841 1.00 79.12 124 LEU A O 1
ATOM 925 N N . THR A 1 125 ? 5.381 -2.877 7.996 1.00 70.50 125 THR A N 1
ATOM 926 C CA . THR A 1 125 ? 5.644 -4.309 8.032 1.00 70.50 125 THR A CA 1
ATOM 927 C C . THR A 1 125 ? 4.339 -5.082 8.167 1.00 70.50 125 THR A C 1
ATOM 929 O O . THR A 1 125 ? 3.733 -5.097 9.238 1.00 70.50 125 THR A O 1
ATOM 932 N N . LEU A 1 126 ? 3.954 -5.795 7.109 1.00 70.06 126 LEU A N 1
ATOM 933 C CA . LEU A 1 126 ? 2.826 -6.732 7.125 1.00 70.06 126 LEU A CA 1
ATOM 934 C C . LEU A 1 126 ? 3.199 -8.113 7.718 1.00 70.06 126 LEU A C 1
ATOM 936 O O . LEU A 1 126 ? 2.390 -9.030 7.718 1.00 70.06 126 LEU A O 1
ATOM 940 N N . ARG A 1 127 ? 4.420 -8.257 8.256 1.00 63.09 127 ARG A N 1
ATOM 941 C CA . ARG A 1 127 ? 5.051 -9.525 8.679 1.00 63.09 127 ARG A CA 1
ATOM 942 C C . ARG A 1 127 ? 4.750 -9.980 10.115 1.00 63.09 127 ARG A C 1
ATOM 944 O O . ARG A 1 127 ? 5.444 -10.850 10.632 1.00 63.09 127 ARG A O 1
ATOM 951 N N . GLU A 1 128 ? 3.793 -9.378 10.821 1.00 71.31 128 GLU A N 1
ATOM 952 C CA . GLU A 1 128 ? 3.416 -9.897 12.153 1.00 71.31 128 GLU A CA 1
ATOM 953 C C . GLU A 1 128 ? 2.826 -11.312 12.077 1.00 71.31 128 GLU A C 1
ATOM 955 O O . GLU A 1 128 ? 2.913 -12.076 13.039 1.00 71.31 128 GLU A O 1
ATOM 960 N N . LEU A 1 129 ? 2.264 -11.646 10.918 1.00 81.06 129 LEU A N 1
ATOM 961 C CA . LEU A 1 129 ? 1.814 -12.967 10.523 1.00 81.06 129 LEU A CA 1
ATOM 962 C C . LEU A 1 129 ? 2.360 -13.279 9.124 1.00 81.06 129 LEU A C 1
ATOM 964 O O . LEU A 1 129 ? 2.672 -12.365 8.359 1.00 81.06 129 LEU A O 1
ATOM 968 N N . ASP A 1 130 ? 2.411 -14.561 8.771 1.00 85.44 130 ASP A N 1
ATOM 969 C CA . ASP A 1 130 ? 2.686 -15.012 7.403 1.00 85.44 130 ASP A CA 1
ATOM 970 C C . ASP A 1 130 ? 1.443 -14.775 6.528 1.00 85.44 130 ASP A C 1
ATOM 972 O O . ASP A 1 130 ? 0.696 -15.699 6.202 1.00 85.44 130 ASP A O 1
ATOM 976 N N . LEU A 1 131 ? 1.162 -13.503 6.227 1.00 88.06 131 LEU A N 1
ATOM 977 C CA . LEU A 1 131 ? -0.043 -13.109 5.504 1.00 88.06 131 LEU A CA 1
ATOM 978 C C . LEU A 1 131 ? -0.054 -13.674 4.075 1.00 88.06 131 LEU A C 1
ATOM 980 O O . LEU A 1 131 ? 0.989 -13.724 3.413 1.00 88.06 131 LEU A O 1
ATOM 984 N N . PRO A 1 132 ? -1.234 -14.075 3.571 1.00 90.31 132 PRO A N 1
ATOM 985 C CA . PRO A 1 132 ? -1.377 -14.537 2.201 1.00 90.31 132 PRO A CA 1
ATOM 986 C C . PRO A 1 132 ? -1.246 -13.373 1.209 1.00 90.31 132 PRO A C 1
ATOM 988 O O . PRO A 1 132 ? -1.109 -12.198 1.559 1.00 90.31 132 PRO A O 1
ATOM 991 N N . VAL A 1 133 ? -1.307 -13.711 -0.074 1.00 91.94 133 VAL A N 1
ATOM 992 C CA . VAL A 1 133 ? -1.292 -12.726 -1.153 1.00 91.94 133 VAL A CA 1
ATOM 993 C C . VAL A 1 133 ? -2.493 -11.777 -1.075 1.00 91.94 133 VAL A C 1
ATOM 995 O O . VAL A 1 133 ? -3.632 -12.193 -0.858 1.00 91.94 133 VAL A O 1
ATOM 998 N N . ALA A 1 134 ? -2.242 -10.485 -1.281 1.00 93.50 134 ALA A N 1
ATOM 999 C CA . ALA A 1 134 ? -3.295 -9.488 -1.406 1.00 93.50 134 ALA A CA 1
ATOM 1000 C C . ALA A 1 134 ? -3.810 -9.428 -2.852 1.00 93.50 134 ALA A C 1
ATOM 1002 O O . ALA A 1 134 ? -3.035 -9.277 -3.793 1.00 93.50 134 ALA A O 1
ATOM 1003 N N . TYR A 1 135 ? -5.127 -9.491 -3.033 1.00 93.00 135 TYR A N 1
ATOM 1004 C CA . TYR A 1 135 ? -5.779 -9.393 -4.344 1.00 93.00 135 TYR A CA 1
ATOM 1005 C C . TYR A 1 135 ? -6.166 -7.961 -4.704 1.00 93.00 135 TYR A C 1
ATOM 1007 O O . TYR A 1 135 ? -6.276 -7.618 -5.885 1.00 93.00 135 TYR A O 1
ATOM 1015 N N . SER A 1 136 ? -6.384 -7.120 -3.695 1.00 93.88 136 SER A N 1
ATOM 1016 C CA . SER A 1 136 ? -6.732 -5.717 -3.889 1.00 93.88 136 SER A CA 1
ATOM 1017 C C . SER A 1 136 ? -6.375 -4.858 -2.686 1.00 93.88 136 SER A C 1
ATOM 1019 O O . SER A 1 136 ? -6.180 -5.372 -1.585 1.00 93.88 136 SER A O 1
ATOM 1021 N N . MET A 1 137 ? -6.370 -3.546 -2.889 1.00 95.31 137 MET A N 1
ATOM 1022 C CA . MET A 1 137 ? -6.215 -2.532 -1.853 1.00 95.31 137 MET A CA 1
ATOM 1023 C C . MET A 1 137 ? -7.419 -1.580 -1.845 1.00 95.31 137 MET A C 1
ATOM 1025 O O . MET A 1 137 ? -7.990 -1.294 -2.897 1.00 95.31 137 MET A O 1
ATOM 1029 N N . THR A 1 138 ? -7.791 -1.058 -0.678 1.00 95.56 138 THR A N 1
ATOM 1030 C CA . THR A 1 138 ? -8.719 0.078 -0.553 1.00 95.56 138 THR A CA 1
ATOM 1031 C C . THR A 1 138 ? -8.141 1.154 0.354 1.00 95.56 138 THR A C 1
ATOM 1033 O O . THR A 1 138 ? -7.279 0.881 1.194 1.00 95.56 138 THR A O 1
ATOM 1036 N N . VAL A 1 139 ? -8.617 2.384 0.164 1.00 96.38 139 VAL A N 1
ATOM 1037 C CA . VAL A 1 139 ? -8.257 3.544 0.987 1.00 96.38 139 VAL A CA 1
ATOM 1038 C C . VAL A 1 139 ? -9.537 4.267 1.373 1.00 96.38 139 VAL A C 1
ATOM 1040 O O . VAL A 1 139 ? -10.171 4.895 0.526 1.00 96.38 139 VAL A O 1
ATOM 1043 N N . ASP A 1 140 ? -9.935 4.168 2.637 1.00 95.12 140 ASP A N 1
ATOM 1044 C CA . ASP A 1 140 ? -11.250 4.626 3.092 1.00 95.12 140 ASP A CA 1
ATOM 1045 C C . ASP A 1 140 ? -11.142 5.716 4.157 1.00 95.12 140 ASP A C 1
ATOM 1047 O O . ASP A 1 140 ? -10.431 5.555 5.149 1.00 95.12 140 ASP A O 1
ATOM 1051 N N . LEU A 1 141 ? -11.876 6.814 3.971 1.00 93.88 141 LEU A N 1
ATOM 1052 C CA . LEU A 1 141 ? -12.025 7.856 4.982 1.00 93.88 141 LEU A CA 1
ATOM 1053 C C . LEU A 1 141 ? -12.936 7.365 6.116 1.00 93.88 141 LEU A C 1
ATOM 1055 O O . LEU A 1 141 ? -14.060 6.919 5.888 1.00 93.88 141 LEU A O 1
ATOM 1059 N N . ILE A 1 142 ? -12.488 7.563 7.350 1.00 90.50 142 ILE A N 1
ATOM 1060 C CA . ILE A 1 142 ? -13.270 7.394 8.573 1.00 90.50 142 ILE A CA 1
ATOM 1061 C C . ILE A 1 142 ? -13.464 8.778 9.198 1.00 90.50 142 ILE A C 1
ATOM 1063 O O . ILE A 1 142 ? -12.518 9.415 9.675 1.00 90.50 142 ILE A O 1
ATOM 1067 N N . VAL A 1 143 ? -14.704 9.266 9.147 1.00 86.69 143 VAL A N 1
ATOM 1068 C CA . VAL A 1 143 ? -15.072 10.619 9.581 1.00 86.69 143 VAL A CA 1
ATOM 1069 C C . VAL A 1 143 ? -15.279 10.670 11.091 1.00 86.69 143 VAL A C 1
ATOM 1071 O O . VAL A 1 143 ? -16.012 9.853 11.636 1.00 86.69 143 VAL A O 1
ATOM 1074 N N . GLY A 1 144 ? -14.708 11.682 11.749 1.00 69.38 144 GLY A N 1
ATOM 1075 C CA . GLY A 1 144 ? -15.055 12.034 13.134 1.00 69.38 144 GLY A CA 1
ATOM 1076 C C . GLY A 1 144 ? -14.617 11.038 14.213 1.00 69.38 144 GLY A C 1
ATOM 1077 O O . GLY A 1 144 ? -15.064 11.149 15.349 1.00 69.38 144 GLY A O 1
ATOM 1078 N N . GLU A 1 145 ? -13.743 10.087 13.880 1.00 63.78 145 GLU A N 1
ATOM 1079 C CA . GLU A 1 145 ? -13.285 9.040 14.806 1.00 63.78 145 GLU A CA 1
ATOM 1080 C C . GLU A 1 145 ? -12.288 9.567 15.864 1.00 63.78 145 GLU A C 1
ATOM 1082 O O . GLU A 1 145 ? -12.083 8.939 16.899 1.00 63.78 145 GLU A O 1
ATOM 1087 N N . THR A 1 146 ? -11.664 10.736 15.646 1.00 61.06 146 THR A N 1
ATOM 1088 C CA . THR A 1 146 ? -10.934 11.469 16.703 1.00 61.06 146 THR A CA 1
ATOM 1089 C C . THR A 1 146 ? -11.457 12.889 16.873 1.00 61.06 146 THR A C 1
ATOM 1091 O O . THR A 1 146 ? -12.016 13.460 15.939 1.00 61.06 146 THR A O 1
ATOM 1094 N N . GLU A 1 147 ? -11.222 13.473 18.053 1.00 60.44 147 GLU A N 1
ATOM 1095 C CA . GLU A 1 147 ? -11.619 14.850 18.388 1.00 60.44 147 GLU A CA 1
ATOM 1096 C C . GLU A 1 147 ? -10.979 15.897 17.451 1.00 60.44 147 GLU A C 1
ATOM 1098 O O . GLU A 1 147 ? -11.602 16.913 17.154 1.00 60.44 147 GLU A O 1
ATOM 1103 N N . ASP A 1 148 ? -9.789 15.604 16.908 1.00 68.88 148 ASP A N 1
ATOM 1104 C CA . ASP A 1 148 ? -8.958 16.584 16.194 1.00 68.88 148 ASP A CA 1
ATOM 1105 C C . ASP A 1 148 ? -8.744 16.284 14.695 1.00 68.88 148 ASP A C 1
ATOM 1107 O O . ASP A 1 148 ? -8.169 17.105 13.974 1.00 68.88 148 ASP A O 1
ATOM 1111 N N . SER A 1 149 ? -9.140 15.106 14.190 1.00 78.94 149 SER A N 1
ATOM 1112 C CA . SER A 1 149 ? -8.908 14.727 12.786 1.00 78.94 149 SER A CA 1
ATOM 1113 C C . SER A 1 149 ? -9.743 13.532 12.311 1.00 78.94 149 SER A C 1
ATOM 1115 O O . SER A 1 149 ? -10.019 12.600 13.071 1.00 78.94 149 SER A O 1
ATOM 1117 N N . ASN A 1 150 ? -10.063 13.504 11.014 1.00 89.94 150 ASN A N 1
ATOM 1118 C CA . ASN A 1 150 ? -10.488 12.266 10.362 1.00 89.94 150 ASN A CA 1
ATOM 1119 C C . ASN A 1 150 ? -9.301 11.300 10.222 1.00 89.94 150 ASN A C 1
ATOM 1121 O O . ASN A 1 150 ? -8.134 11.665 10.407 1.00 89.94 150 ASN A O 1
ATOM 1125 N N . GLN A 1 151 ? -9.597 10.063 9.848 1.00 89.00 151 GLN A N 1
ATOM 1126 C CA . GLN A 1 151 ? -8.595 9.025 9.633 1.00 89.00 151 GLN A CA 1
ATOM 1127 C C . GLN A 1 151 ? -8.785 8.392 8.260 1.00 89.00 151 GLN A C 1
ATOM 1129 O O . GLN A 1 151 ? -9.881 8.420 7.711 1.00 89.00 151 GLN A O 1
ATOM 1134 N N . TYR A 1 152 ? -7.728 7.797 7.731 1.00 92.94 152 TYR A N 1
ATOM 1135 C CA . TYR A 1 152 ? -7.784 6.924 6.576 1.00 92.94 152 TYR A CA 1
ATOM 1136 C C . TYR A 1 152 ? -7.360 5.515 6.961 1.00 92.94 152 TYR A C 1
ATOM 1138 O O . TYR A 1 152 ? -6.354 5.327 7.649 1.00 92.94 152 TYR A O 1
ATOM 1146 N N . LEU A 1 153 ? -8.122 4.542 6.476 1.00 93.38 153 LEU A N 1
ATOM 1147 C CA . LEU A 1 153 ? -7.819 3.124 6.558 1.00 93.38 153 LEU A CA 1
ATOM 1148 C C . LEU A 1 153 ? -7.230 2.666 5.222 1.00 93.38 153 LEU A C 1
ATOM 1150 O O . LEU A 1 153 ? -7.949 2.586 4.227 1.00 93.38 153 LEU A O 1
ATOM 1154 N N . TRP A 1 154 ? -5.931 2.370 5.215 1.00 94.94 154 TRP A N 1
ATOM 1155 C CA . TRP A 1 154 ? -5.278 1.647 4.122 1.00 94.94 154 TRP A CA 1
ATOM 1156 C C . TRP A 1 154 ? -5.412 0.158 4.376 1.00 94.94 154 TRP A C 1
ATOM 1158 O O . TRP A 1 154 ? -4.975 -0.306 5.428 1.00 94.94 154 TRP A O 1
ATOM 1168 N N . LEU A 1 155 ? -5.998 -0.581 3.437 1.00 95.44 155 LEU A N 1
ATOM 1169 C CA . LEU A 1 155 ? -6.360 -1.976 3.660 1.00 95.44 155 LEU A CA 1
ATOM 1170 C C . LEU A 1 155 ? -6.001 -2.849 2.461 1.00 95.44 155 LEU A C 1
ATOM 1172 O O . LEU A 1 155 ? -6.448 -2.576 1.348 1.00 95.44 155 LEU A O 1
ATOM 1176 N N . TRP A 1 156 ? -5.248 -3.920 2.702 1.00 95.75 156 TRP A N 1
ATOM 1177 C CA . TRP A 1 156 ? -4.989 -4.984 1.733 1.00 95.75 156 TRP A CA 1
ATOM 1178 C C . TRP A 1 156 ? -5.930 -6.151 1.991 1.00 95.75 156 TRP A C 1
ATOM 1180 O O . TRP A 1 156 ? -6.093 -6.589 3.129 1.00 95.75 156 TRP A O 1
ATOM 1190 N N . HIS A 1 157 ? -6.558 -6.641 0.927 1.00 95.12 157 HIS A N 1
ATOM 1191 C CA . HIS A 1 157 ? -7.601 -7.662 0.980 1.00 95.12 157 HIS A CA 1
ATOM 1192 C C . HIS A 1 157 ? -7.070 -8.986 0.445 1.00 95.12 157 HIS A C 1
ATOM 1194 O O . HIS A 1 157 ? -6.534 -9.038 -0.663 1.00 95.12 157 HIS A O 1
ATOM 1200 N N . PHE A 1 158 ? -7.263 -10.051 1.215 1.00 93.44 158 PHE A N 1
ATOM 1201 C CA . PHE A 1 158 ? -6.768 -11.402 0.930 1.00 93.44 158 PHE A CA 1
ATOM 1202 C C . PHE A 1 158 ? -7.808 -12.300 0.265 1.00 93.44 158 PHE A C 1
ATOM 1204 O O . PHE A 1 158 ? -7.509 -13.418 -0.134 1.00 93.44 158 PHE A O 1
ATOM 1211 N N . THR A 1 159 ? -9.034 -11.811 0.111 1.00 90.88 159 THR A N 1
ATOM 1212 C CA . THR A 1 159 ? -10.066 -12.491 -0.666 1.00 90.88 159 THR A CA 1
ATOM 1213 C C . THR A 1 159 ? -10.075 -11.963 -2.099 1.00 90.88 159 THR A C 1
ATOM 1215 O O . THR A 1 159 ? -10.091 -10.740 -2.280 1.00 90.88 159 THR A O 1
ATOM 1218 N N . PRO A 1 160 ? -10.118 -12.835 -3.120 1.00 86.56 160 PRO A N 1
ATOM 1219 C CA . PRO A 1 160 ? -10.252 -12.401 -4.502 1.00 86.56 160 PRO A CA 1
ATOM 1220 C C . PRO A 1 160 ? -11.579 -11.662 -4.706 1.00 86.56 160 PRO A C 1
ATOM 1222 O O . PRO A 1 160 ? -12.605 -12.000 -4.119 1.00 86.56 160 PRO A O 1
ATOM 1225 N N . THR A 1 161 ? -11.560 -10.644 -5.563 1.00 76.69 161 THR A N 1
ATOM 1226 C CA . THR A 1 161 ? -12.757 -9.865 -5.922 1.00 76.69 161 THR A CA 1
ATOM 1227 C C . THR A 1 161 ? -13.676 -10.594 -6.903 1.00 76.69 161 THR A C 1
ATOM 1229 O O . THR A 1 161 ? -14.836 -10.216 -7.044 1.00 76.69 161 THR A O 1
ATOM 1232 N N . ASN A 1 162 ? -13.169 -11.639 -7.563 1.00 74.75 162 ASN A N 1
ATOM 1233 C CA . ASN A 1 162 ? -13.890 -12.474 -8.518 1.00 74.75 162 ASN A CA 1
ATOM 1234 C C . ASN A 1 162 ? -14.014 -13.910 -7.989 1.00 74.75 162 ASN A C 1
ATOM 1236 O O . ASN A 1 162 ? -13.150 -14.375 -7.250 1.00 74.75 162 ASN A O 1
ATOM 1240 N N . ASP A 1 163 ? -15.033 -14.638 -8.455 1.00 70.94 163 ASP A N 1
ATOM 1241 C CA . ASP A 1 163 ? -15.310 -16.029 -8.050 1.00 70.94 163 ASP A CA 1
ATOM 1242 C C . ASP A 1 163 ? -14.169 -17.011 -8.369 1.00 70.94 163 ASP A C 1
ATOM 1244 O O . ASP A 1 163 ? -14.090 -18.095 -7.793 1.00 70.94 163 ASP A O 1
ATOM 1248 N N . VAL A 1 164 ? -13.284 -16.647 -9.300 1.00 72.81 164 VAL A N 1
ATOM 1249 C CA . VAL A 1 164 ? -12.088 -17.417 -9.645 1.00 72.81 164 VAL A CA 1
ATOM 1250 C C . VAL A 1 164 ? -10.865 -16.614 -9.228 1.00 72.81 164 VAL A C 1
ATOM 1252 O O . VAL A 1 164 ? -10.585 -15.558 -9.800 1.00 72.81 164 VAL A O 1
ATOM 1255 N N . ALA A 1 165 ? -10.134 -17.132 -8.241 1.00 75.56 165 ALA A N 1
ATOM 1256 C CA . ALA A 1 165 ? -8.876 -16.545 -7.810 1.00 75.56 165 ALA A CA 1
ATOM 1257 C C . ALA A 1 165 ? -7.845 -16.608 -8.955 1.00 75.56 165 ALA A C 1
ATOM 1259 O O . ALA A 1 165 ? -7.667 -17.677 -9.553 1.00 75.56 165 ALA A O 1
ATOM 1260 N N . PRO A 1 166 ? -7.165 -15.497 -9.293 1.00 79.56 166 PRO A N 1
ATOM 1261 C CA . PRO A 1 166 ? -6.021 -15.554 -10.193 1.00 79.56 166 PRO A CA 1
ATOM 1262 C C . PRO A 1 166 ? -4.911 -16.415 -9.581 1.00 79.56 166 PRO A C 1
ATOM 1264 O O . PRO A 1 166 ? -4.769 -16.496 -8.363 1.00 79.56 166 PRO A O 1
ATOM 1267 N N . LEU A 1 167 ? -4.098 -17.040 -10.435 1.00 85.31 167 LEU A N 1
ATOM 1268 C CA . LEU A 1 167 ? -2.905 -17.748 -9.980 1.00 85.31 167 LEU A CA 1
ATOM 1269 C C . LEU A 1 167 ? -1.920 -16.736 -9.385 1.00 85.31 167 LEU A C 1
ATOM 1271 O O . LEU A 1 167 ? -1.472 -15.834 -10.093 1.00 85.31 167 LEU A O 1
ATOM 1275 N N . MET A 1 168 ? -1.562 -16.926 -8.119 1.00 90.56 168 MET A N 1
ATOM 1276 C CA . MET A 1 168 ? -0.616 -16.080 -7.394 1.00 90.56 168 MET A CA 1
ATOM 1277 C C . MET A 1 168 ? 0.707 -16.810 -7.148 1.00 90.56 168 MET A C 1
ATOM 1279 O O . MET A 1 168 ? 0.793 -18.036 -7.260 1.00 90.56 168 MET A O 1
ATOM 1283 N N . LEU A 1 169 ? 1.765 -16.047 -6.879 1.00 92.19 169 LEU A N 1
ATOM 1284 C CA . LEU A 1 169 ? 3.094 -16.597 -6.625 1.00 92.19 169 LEU A CA 1
ATOM 1285 C C . LEU A 1 169 ? 3.267 -16.925 -5.139 1.00 92.19 169 LEU A C 1
ATOM 1287 O O . LEU A 1 169 ? 2.659 -16.307 -4.267 1.00 92.19 169 LEU A O 1
ATOM 1291 N N . SER A 1 170 ? 4.119 -17.901 -4.842 1.00 90.00 170 SER A N 1
ATOM 1292 C CA . SER A 1 170 ? 4.486 -18.223 -3.461 1.00 90.00 170 SER A CA 1
ATOM 1293 C C . SER A 1 170 ? 5.532 -17.246 -2.912 1.00 90.00 170 SER A C 1
ATOM 1295 O O . SER A 1 170 ? 6.237 -16.576 -3.668 1.00 90.00 170 SER A O 1
ATOM 1297 N N . VAL A 1 171 ? 5.689 -17.212 -1.584 1.00 86.88 171 VAL A N 1
ATOM 1298 C CA . VAL A 1 171 ? 6.768 -16.463 -0.916 1.00 86.88 171 VAL A CA 1
ATOM 1299 C C . VAL A 1 171 ? 8.129 -16.813 -1.532 1.00 86.88 171 VAL A C 1
ATOM 1301 O O . VAL A 1 171 ? 8.434 -17.980 -1.784 1.00 86.88 171 VAL A O 1
ATOM 1304 N N . GLY A 1 172 ? 8.944 -15.789 -1.800 1.00 86.12 172 GLY A N 1
ATOM 1305 C CA . GLY A 1 172 ? 10.266 -15.927 -2.420 1.00 86.12 172 GLY A CA 1
ATOM 1306 C C . GLY A 1 172 ? 10.253 -16.090 -3.944 1.00 86.12 172 GLY A C 1
ATOM 1307 O O . GLY A 1 172 ? 11.316 -16.103 -4.562 1.00 86.12 172 GLY A O 1
ATOM 1308 N N . GLN A 1 173 ? 9.083 -16.189 -4.580 1.00 93.88 173 GLN A N 1
ATOM 1309 C CA . GLN A 1 173 ? 8.967 -16.107 -6.034 1.00 93.88 173 GLN A CA 1
ATOM 1310 C C . GLN A 1 173 ? 8.670 -14.670 -6.456 1.00 93.88 173 GLN A C 1
ATOM 1312 O O . GLN A 1 173 ? 7.793 -14.022 -5.899 1.00 93.88 173 GLN A O 1
ATOM 1317 N N . LEU A 1 174 ? 9.364 -14.192 -7.490 1.00 95.69 174 LEU A N 1
ATOM 1318 C CA . LEU A 1 174 ? 9.135 -12.864 -8.055 1.00 95.69 174 LEU A CA 1
ATOM 1319 C C . LEU A 1 174 ? 8.605 -12.947 -9.491 1.00 95.69 174 LEU A C 1
ATOM 1321 O O . LEU A 1 174 ? 9.102 -13.781 -10.272 1.00 95.69 174 LEU A O 1
ATOM 1325 N N . PRO A 1 175 ? 7.650 -12.075 -9.871 1.00 94.69 175 PRO A N 1
ATOM 1326 C CA . PRO A 1 175 ? 7.166 -11.994 -11.240 1.00 94.69 175 PRO A CA 1
ATOM 1327 C C . PRO A 1 175 ? 8.313 -11.628 -12.184 1.00 94.69 175 PRO A C 1
ATOM 1329 O O . PRO A 1 175 ? 9.248 -10.919 -11.820 1.00 94.69 175 PRO A O 1
ATOM 1332 N N . LEU A 1 176 ? 8.266 -12.121 -13.419 1.00 94.62 176 LEU A N 1
ATOM 1333 C CA . LEU A 1 176 ? 9.249 -11.756 -14.440 1.00 94.62 176 LEU A CA 1
ATOM 1334 C C . LEU A 1 176 ? 8.837 -10.437 -15.093 1.00 94.62 176 LEU A C 1
ATOM 1336 O O . LEU A 1 176 ? 7.717 -10.342 -15.590 1.00 94.62 176 LEU A O 1
ATOM 1340 N N . ALA A 1 177 ? 9.758 -9.479 -15.204 1.00 92.81 177 ALA A N 1
ATOM 1341 C CA . ALA A 1 177 ? 9.495 -8.219 -15.906 1.00 92.81 177 ALA A CA 1
ATOM 1342 C C . ALA A 1 177 ? 9.114 -8.446 -17.380 1.00 92.81 177 ALA A C 1
ATOM 1344 O O . ALA A 1 177 ? 8.243 -7.776 -17.915 1.00 92.81 177 ALA A O 1
ATOM 1345 N N . ALA A 1 178 ? 9.669 -9.489 -18.007 1.00 91.75 178 ALA A N 1
ATOM 1346 C CA . ALA A 1 178 ? 9.333 -9.904 -19.372 1.00 91.75 178 ALA A CA 1
ATOM 1347 C C . ALA A 1 178 ? 7.875 -10.383 -19.563 1.00 91.75 178 ALA A C 1
ATOM 1349 O O . ALA A 1 178 ? 7.488 -10.718 -20.682 1.00 91.75 178 ALA A O 1
ATOM 1350 N N . ARG A 1 179 ? 7.083 -10.497 -18.486 1.00 90.69 179 ARG A N 1
ATOM 1351 C CA . ARG A 1 179 ? 5.640 -10.778 -18.552 1.00 90.69 179 ARG A CA 1
ATOM 1352 C C . ARG A 1 179 ? 4.793 -9.515 -18.619 1.00 90.69 179 ARG A C 1
ATOM 1354 O O . ARG A 1 179 ? 3.610 -9.644 -18.923 1.00 90.69 179 ARG A O 1
ATOM 1361 N N . LEU A 1 180 ? 5.370 -8.345 -18.339 1.00 90.06 180 LEU A N 1
ATOM 1362 C CA . LEU A 1 180 ? 4.663 -7.091 -18.531 1.00 90.06 180 LEU A CA 1
ATOM 1363 C C . LEU A 1 180 ? 4.349 -6.896 -20.020 1.00 90.06 180 LEU A C 1
ATOM 1365 O O . LEU A 1 180 ? 5.161 -7.272 -20.876 1.00 90.06 180 LEU A O 1
ATOM 1369 N N . PRO A 1 181 ? 3.180 -6.325 -20.340 1.00 88.12 181 PRO A N 1
ATOM 1370 C CA . PRO A 1 181 ? 2.872 -5.902 -21.696 1.00 88.12 181 PRO A CA 1
ATOM 1371 C C . PRO A 1 181 ? 3.915 -4.918 -22.246 1.00 88.12 181 PRO A C 1
ATOM 1373 O O . PRO A 1 181 ? 4.551 -4.180 -21.494 1.00 88.12 181 PRO A O 1
ATOM 1376 N N . SER A 1 182 ? 4.091 -4.897 -23.568 1.00 88.19 182 SER A N 1
ATOM 1377 C CA . SER A 1 182 ? 5.135 -4.099 -24.232 1.00 88.19 182 SER A CA 1
ATOM 1378 C C . SER A 1 182 ? 4.982 -2.584 -24.068 1.00 88.19 182 SER A C 1
ATOM 1380 O O . SER A 1 182 ? 5.944 -1.858 -24.283 1.00 88.19 182 SER A O 1
ATOM 1382 N N . GLU A 1 183 ? 3.785 -2.116 -23.721 1.00 88.88 183 GLU A N 1
ATOM 1383 C CA . GLU A 1 183 ? 3.468 -0.717 -23.427 1.00 88.88 183 GLU A CA 1
ATOM 1384 C C . GLU A 1 183 ? 4.035 -0.222 -22.087 1.00 88.88 183 GLU A C 1
ATOM 1386 O O . GLU A 1 183 ? 4.077 0.986 -21.857 1.00 88.88 183 GLU A O 1
ATOM 1391 N N . TYR A 1 184 ? 4.481 -1.127 -21.209 1.00 88.75 184 TYR A N 1
ATOM 1392 C CA . TYR A 1 184 ? 5.157 -0.754 -19.972 1.00 88.75 184 TYR A CA 1
ATOM 1393 C C . TYR A 1 184 ? 6.620 -0.420 -20.252 1.00 88.75 184 TYR A C 1
ATOM 1395 O O . TYR A 1 184 ? 7.432 -1.291 -20.571 1.00 88.75 184 TYR A O 1
ATOM 1403 N N . GLU A 1 185 ? 6.965 0.849 -20.073 1.00 87.50 185 GLU A N 1
ATOM 1404 C CA . GLU A 1 185 ? 8.299 1.385 -20.325 1.00 87.50 185 GLU A CA 1
ATOM 1405 C C . GLU A 1 185 ? 8.910 1.963 -19.045 1.00 87.50 185 GLU A C 1
ATOM 1407 O O . GLU A 1 185 ? 8.203 2.380 -18.123 1.00 87.50 185 GLU A O 1
ATOM 1412 N N . VAL A 1 186 ? 10.245 2.001 -18.987 1.00 85.31 186 VAL A N 1
ATOM 1413 C CA . VAL A 1 186 ? 10.972 2.601 -17.861 1.00 85.31 186 VAL A CA 1
ATOM 1414 C C . VAL A 1 186 ? 10.822 4.121 -17.904 1.00 85.31 186 VAL A C 1
ATOM 1416 O O . VAL A 1 186 ? 11.225 4.739 -18.890 1.00 85.31 186 VAL A O 1
ATOM 1419 N N . PHE A 1 187 ? 10.301 4.733 -16.836 1.00 80.31 187 PHE A N 1
ATOM 1420 C CA . PHE A 1 187 ? 10.001 6.175 -16.823 1.00 80.31 187 PHE A CA 1
ATOM 1421 C C . PHE A 1 187 ? 10.705 6.996 -15.734 1.00 80.31 187 PHE A C 1
ATOM 1423 O O . PHE A 1 187 ? 10.830 8.208 -15.899 1.00 80.31 187 PHE A O 1
ATOM 1430 N N . ALA A 1 188 ? 11.170 6.383 -14.641 1.00 70.56 188 ALA A N 1
ATOM 1431 C CA . ALA A 1 188 ? 11.806 7.104 -13.533 1.00 70.56 188 ALA A CA 1
ATOM 1432 C C . ALA A 1 188 ? 13.309 6.795 -13.403 1.00 70.56 188 ALA A C 1
ATOM 1434 O O . ALA A 1 188 ? 13.812 5.847 -14.002 1.00 70.56 188 ALA A O 1
ATOM 1435 N N . CYS A 1 189 ? 13.995 7.601 -12.578 1.00 67.81 189 CYS A N 1
ATOM 1436 C CA . CYS A 1 189 ? 15.437 7.589 -12.271 1.00 67.81 189 CYS A CA 1
ATOM 1437 C C . CYS A 1 189 ? 16.328 8.314 -13.298 1.00 67.81 189 CYS A C 1
ATOM 1439 O O . CYS A 1 189 ? 17.070 7.701 -14.067 1.00 67.81 189 CYS A O 1
ATOM 1441 N N . ASP A 1 190 ? 16.316 9.651 -13.261 1.00 57.19 190 ASP A N 1
ATOM 1442 C CA . ASP A 1 190 ? 17.193 10.502 -14.087 1.00 57.19 190 ASP A CA 1
ATOM 1443 C C . ASP A 1 190 ? 18.650 10.568 -13.590 1.00 57.19 190 ASP A C 1
ATOM 1445 O O . ASP A 1 190 ? 19.534 10.996 -14.329 1.00 57.19 190 ASP A O 1
ATOM 1449 N N . HIS A 1 191 ? 18.921 10.134 -12.352 1.00 58.28 191 HIS A N 1
ATOM 1450 C CA . HIS A 1 191 ? 20.252 10.212 -11.735 1.00 58.28 191 HIS A CA 1
ATOM 1451 C C . HIS A 1 191 ? 21.287 9.291 -12.403 1.00 58.28 191 HIS A C 1
ATOM 1453 O O . HIS A 1 191 ? 22.471 9.623 -12.430 1.00 58.28 191 HIS A O 1
ATOM 1459 N N . LEU A 1 192 ? 20.846 8.162 -12.970 1.00 63.47 192 LEU A N 1
ATOM 1460 C CA . LEU A 1 192 ? 21.665 7.247 -13.770 1.00 63.47 192 LEU A CA 1
ATOM 1461 C C . LEU A 1 192 ? 21.012 7.066 -15.147 1.00 63.47 192 LEU A C 1
ATOM 1463 O O . LEU A 1 192 ? 20.359 6.053 -15.388 1.00 63.47 192 LEU A O 1
ATOM 1467 N N . PRO A 1 193 ? 21.152 8.034 -16.067 1.00 66.94 193 PRO A N 1
ATOM 1468 C CA . PRO A 1 193 ? 20.369 8.065 -17.303 1.00 66.94 193 PRO A CA 1
ATOM 1469 C C . PRO A 1 193 ? 20.649 6.876 -18.235 1.00 66.94 193 PRO A C 1
ATOM 1471 O O . PRO A 1 193 ? 19.788 6.528 -19.039 1.00 66.94 193 PRO A O 1
ATOM 1474 N N . GLU A 1 194 ? 21.822 6.243 -18.116 1.00 73.81 194 GLU A N 1
ATOM 1475 C CA . GLU A 1 194 ? 22.208 5.071 -18.913 1.00 73.81 194 GLU A CA 1
ATOM 1476 C C . GLU A 1 194 ? 21.462 3.798 -18.500 1.00 73.81 194 GLU A C 1
ATOM 1478 O O . GLU A 1 194 ? 21.059 3.017 -19.359 1.00 73.81 194 GLU A O 1
ATOM 1483 N N . THR A 1 195 ? 21.273 3.577 -17.196 1.00 74.12 195 THR A N 1
ATOM 1484 C CA . THR A 1 195 ? 20.664 2.344 -16.669 1.00 74.12 195 THR A CA 1
ATOM 1485 C C . THR A 1 195 ? 19.245 2.548 -16.166 1.00 74.12 195 THR A C 1
ATOM 1487 O O . THR A 1 195 ? 18.522 1.562 -16.014 1.00 74.12 195 THR A O 1
ATOM 1490 N N . ARG A 1 196 ? 18.858 3.800 -15.886 1.00 82.56 196 ARG A N 1
ATOM 1491 C CA . ARG A 1 196 ? 17.591 4.202 -15.258 1.00 82.56 196 ARG A CA 1
ATOM 1492 C C . ARG A 1 196 ? 17.305 3.461 -13.946 1.00 82.56 196 ARG A C 1
ATOM 1494 O O . ARG A 1 196 ? 16.159 3.324 -13.538 1.00 82.56 196 ARG A O 1
ATOM 1501 N N . PHE A 1 197 ? 18.348 2.958 -13.289 1.00 86.06 197 PHE A N 1
ATOM 1502 C CA . PHE A 1 197 ? 18.238 2.250 -12.020 1.00 86.06 197 PHE A CA 1
ATOM 1503 C C . PHE A 1 197 ? 18.336 3.252 -10.868 1.00 86.06 197 PHE A C 1
ATOM 1505 O O . PHE A 1 197 ? 19.302 4.014 -10.806 1.00 86.06 197 PHE A O 1
ATOM 1512 N N . CYS A 1 198 ? 17.368 3.253 -9.951 1.00 84.88 198 CYS A N 1
ATOM 1513 C CA . CYS A 1 198 ? 17.476 3.989 -8.694 1.00 84.88 198 CYS A CA 1
ATOM 1514 C C . CYS A 1 198 ? 18.105 3.088 -7.622 1.00 84.88 198 CYS A C 1
ATOM 1516 O O . CYS A 1 198 ? 17.490 2.079 -7.261 1.00 84.88 198 CYS A O 1
ATOM 1518 N N . PRO A 1 199 ? 19.277 3.444 -7.064 1.00 83.25 199 PRO A N 1
ATOM 1519 C CA . PRO A 1 199 ? 19.773 2.827 -5.838 1.00 83.25 199 PRO A CA 1
ATOM 1520 C C . PRO A 1 199 ? 18.684 2.804 -4.763 1.00 83.25 199 PRO A C 1
ATOM 1522 O O . PRO A 1 199 ? 17.948 3.779 -4.599 1.00 83.25 199 PRO A O 1
ATOM 1525 N N . GLY A 1 200 ? 18.540 1.677 -4.074 1.00 82.25 200 GLY A N 1
ATOM 1526 C CA . GLY A 1 200 ? 17.514 1.530 -3.047 1.00 82.25 200 GLY A CA 1
ATOM 1527 C C . GLY A 1 200 ? 16.073 1.363 -3.543 1.00 82.25 200 GLY A C 1
ATOM 1528 O O . GLY A 1 200 ? 15.186 1.330 -2.701 1.00 82.25 200 GLY A O 1
ATOM 1529 N N . MET A 1 201 ? 15.795 1.303 -4.854 1.00 82.19 201 MET A N 1
ATOM 1530 C CA . MET A 1 201 ? 14.416 1.158 -5.366 1.00 82.19 201 MET A CA 1
ATOM 1531 C C . MET A 1 201 ? 1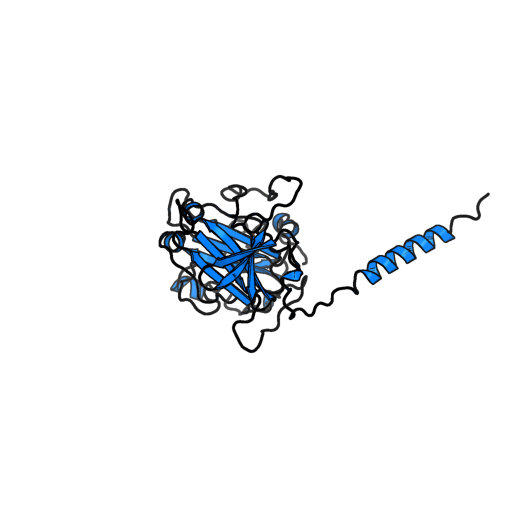4.294 0.329 -6.650 1.00 82.19 201 MET A C 1
ATOM 1533 O O . MET A 1 201 ? 13.273 -0.306 -6.860 1.00 82.19 201 MET A O 1
ATOM 1537 N N . GLY A 1 202 ? 15.303 0.296 -7.519 1.00 88.75 202 GLY A N 1
ATOM 1538 C CA . GLY A 1 202 ? 15.199 -0.359 -8.826 1.00 88.75 202 GLY A CA 1
ATOM 1539 C C . GLY A 1 202 ? 14.710 0.562 -9.946 1.00 88.75 202 GLY A C 1
ATOM 1540 O O . GLY A 1 202 ? 14.763 1.790 -9.841 1.00 88.75 202 GLY A O 1
ATOM 1541 N N . ARG A 1 203 ? 14.287 -0.029 -11.066 1.00 90.81 203 ARG A N 1
ATOM 1542 C CA . ARG A 1 203 ? 13.685 0.678 -12.208 1.00 90.81 203 ARG A CA 1
ATOM 1543 C C . ARG A 1 203 ? 12.178 0.754 -12.044 1.00 90.81 203 ARG A C 1
ATOM 1545 O O . ARG A 1 203 ? 11.576 -0.190 -11.553 1.00 90.81 203 ARG A O 1
ATOM 1552 N N . HIS A 1 204 ? 11.572 1.838 -12.512 1.00 91.06 204 HIS A N 1
ATOM 1553 C CA . HIS A 1 204 ? 10.121 2.009 -12.456 1.00 91.06 204 HIS A CA 1
ATOM 1554 C C . HIS A 1 204 ? 9.543 1.908 -13.864 1.00 91.06 204 HIS A C 1
ATOM 1556 O O . HIS A 1 204 ? 9.909 2.697 -14.740 1.00 91.06 204 HIS A O 1
ATOM 1562 N N . PHE A 1 205 ? 8.654 0.942 -14.066 1.00 91.00 205 PHE A N 1
ATOM 1563 C CA . PHE A 1 205 ? 7.925 0.683 -15.301 1.00 91.00 205 PHE A CA 1
ATOM 1564 C C . PHE A 1 205 ? 6.486 1.189 -15.179 1.00 91.00 205 PHE A C 1
ATOM 1566 O O . PHE A 1 205 ? 5.833 0.937 -14.170 1.00 91.00 205 PHE A O 1
ATOM 1573 N N . THR A 1 206 ? 5.964 1.854 -16.207 1.00 89.56 206 THR A N 1
ATOM 1574 C CA . THR A 1 206 ? 4.540 2.231 -16.288 1.00 89.56 206 THR A CA 1
ATOM 1575 C C . THR A 1 206 ? 4.091 2.324 -17.745 1.00 89.56 206 THR A C 1
ATOM 1577 O O . THR A 1 206 ? 4.927 2.447 -18.643 1.00 89.56 206 THR A O 1
ATOM 1580 N N . ASN A 1 207 ? 2.782 2.298 -17.995 1.00 88.06 207 ASN A N 1
ATOM 1581 C CA . ASN A 1 207 ? 2.237 2.595 -19.316 1.00 88.06 207 ASN A CA 1
ATOM 1582 C C . ASN A 1 207 ? 2.196 4.115 -19.541 1.00 88.06 207 ASN A C 1
ATOM 1584 O O . ASN A 1 207 ? 1.222 4.791 -19.208 1.00 88.06 207 ASN A O 1
ATOM 1588 N N . LEU A 1 208 ? 3.253 4.666 -20.143 1.00 80.81 208 LEU A N 1
ATOM 1589 C CA . LEU A 1 208 ? 3.378 6.107 -20.394 1.00 80.81 208 LEU A CA 1
ATOM 1590 C C . LEU A 1 208 ? 2.213 6.694 -21.204 1.00 80.81 208 LEU A C 1
ATOM 1592 O O . LEU A 1 208 ? 1.870 7.864 -21.026 1.00 80.81 208 LEU A O 1
ATOM 1596 N N . SER A 1 209 ? 1.597 5.902 -22.086 1.00 79.94 209 SER A N 1
ATOM 1597 C CA . SER A 1 209 ? 0.493 6.377 -22.925 1.00 79.94 209 SER A CA 1
ATOM 1598 C C . SER A 1 209 ? -0.772 6.683 -22.117 1.00 79.94 209 SER A C 1
ATOM 1600 O O . SER A 1 209 ? -1.450 7.669 -22.405 1.00 79.94 209 SER A O 1
ATOM 1602 N N . GLU A 1 210 ? -1.041 5.911 -21.061 1.00 75.94 210 GLU A N 1
ATOM 1603 C CA . GLU A 1 210 ? -2.122 6.183 -20.108 1.00 75.94 210 GLU A CA 1
ATOM 1604 C C . GLU A 1 210 ? -1.798 7.418 -19.262 1.00 75.94 210 GLU A C 1
ATOM 1606 O O . GLU A 1 210 ? -2.629 8.319 -19.126 1.00 75.94 210 GLU A O 1
ATOM 1611 N N . GLN A 1 211 ? -0.551 7.525 -18.793 1.00 71.19 211 GLN A N 1
ATOM 1612 C CA . GLN A 1 211 ? -0.109 8.613 -17.914 1.00 71.19 211 GLN A CA 1
ATOM 1613 C C . GLN A 1 211 ? -0.219 10.000 -18.554 1.00 71.19 211 GLN A C 1
ATOM 1615 O O . GLN A 1 211 ? -0.540 10.980 -17.880 1.00 71.19 211 GLN A O 1
ATOM 1620 N N . VAL A 1 212 ? 0.012 10.108 -19.864 1.00 67.00 212 VAL A N 1
ATOM 1621 C CA . VAL A 1 212 ? -0.148 11.376 -20.597 1.00 67.00 212 VAL A CA 1
ATOM 1622 C C . VAL A 1 212 ? -1.611 11.840 -20.622 1.00 67.00 212 VAL A C 1
ATOM 1624 O O . VAL A 1 212 ? -1.870 13.043 -20.687 1.00 67.00 212 VAL A O 1
ATOM 1627 N N . VAL A 1 213 ? -2.567 10.911 -20.565 1.00 61.38 213 VAL A N 1
ATOM 1628 C CA . VAL A 1 213 ? -4.002 11.206 -20.678 1.00 61.38 213 VAL A CA 1
ATOM 1629 C C . VAL A 1 213 ? -4.634 11.470 -19.311 1.00 61.38 213 VAL A C 1
ATOM 1631 O O . VAL A 1 213 ? -5.430 12.403 -19.189 1.00 61.38 213 VAL A O 1
ATOM 1634 N N . SER A 1 214 ? -4.288 10.684 -18.288 1.00 61.41 214 SER A N 1
ATOM 1635 C CA . SER A 1 214 ? -4.915 10.748 -16.956 1.00 61.41 214 SER A CA 1
ATOM 1636 C C . SER A 1 214 ? -4.057 11.405 -15.872 1.00 61.41 214 SER A C 1
ATOM 1638 O O . SER A 1 214 ? -4.574 11.722 -14.801 1.00 61.41 214 SER A O 1
ATOM 1640 N N . GLY A 1 215 ? -2.766 11.628 -16.135 1.00 70.44 215 GLY A N 1
ATOM 1641 C CA . GLY A 1 215 ? -1.777 11.939 -15.104 1.00 70.44 215 GLY A CA 1
ATOM 1642 C C . GLY A 1 215 ? -1.432 10.722 -14.234 1.00 70.44 215 GLY A C 1
ATOM 1643 O O . GLY A 1 215 ? -2.100 9.694 -14.300 1.00 70.44 215 GLY A O 1
ATOM 1644 N N . TYR A 1 216 ? -0.404 10.882 -13.390 1.00 74.00 216 TYR A N 1
ATOM 1645 C CA . TYR A 1 216 ? 0.123 9.830 -12.506 1.00 74.00 216 TYR A CA 1
ATOM 1646 C C . TYR A 1 216 ? -0.802 9.455 -11.351 1.00 74.00 216 TYR A C 1
ATOM 1648 O O . TYR A 1 216 ? -0.773 8.320 -10.889 1.00 74.00 216 TYR A O 1
ATOM 1656 N N . SER A 1 217 ? -1.633 10.385 -10.876 1.00 83.38 217 SER A N 1
ATOM 1657 C CA . SER A 1 217 ? -2.530 10.125 -9.751 1.00 83.38 217 SER A CA 1
ATOM 1658 C C . SER A 1 217 ? -3.750 9.314 -10.174 1.00 83.38 217 SER A C 1
ATOM 1660 O O . SER A 1 217 ? -4.563 9.750 -10.996 1.00 83.38 217 SER A O 1
ATOM 1662 N N . ARG A 1 218 ? -3.923 8.163 -9.528 1.00 87.31 218 ARG A N 1
ATOM 1663 C CA . ARG A 1 218 ? -5.080 7.295 -9.696 1.00 87.31 218 ARG A CA 1
ATOM 1664 C C . ARG A 1 218 ? -6.355 8.009 -9.259 1.00 87.31 218 ARG A C 1
ATOM 1666 O O . ARG A 1 218 ? -6.456 8.494 -8.131 1.00 87.31 218 ARG A O 1
ATOM 1673 N N . GLN A 1 219 ? -7.366 8.002 -10.124 1.00 86.75 219 GLN A N 1
ATOM 1674 C CA . GLN A 1 219 ? -8.656 8.603 -9.804 1.00 86.75 219 GLN A CA 1
ATOM 1675 C C . GLN A 1 219 ? -9.490 7.674 -8.899 1.00 86.75 219 GLN A C 1
ATOM 1677 O O . GLN A 1 219 ? -9.388 6.450 -9.002 1.00 86.75 219 GLN A O 1
ATOM 1682 N N . PRO A 1 220 ? -10.363 8.215 -8.031 1.00 84.81 220 PRO A N 1
ATOM 1683 C CA . PRO A 1 220 ? -11.157 7.417 -7.080 1.00 84.81 220 PRO A CA 1
ATOM 1684 C C . PRO A 1 220 ? -12.101 6.401 -7.725 1.00 84.81 220 PRO A C 1
ATOM 1686 O O . PRO A 1 220 ? -12.471 5.403 -7.115 1.00 84.81 220 PRO A O 1
ATOM 1689 N N . THR A 1 221 ? -12.511 6.675 -8.963 1.00 84.50 221 THR A N 1
ATOM 1690 C CA . THR A 1 221 ? -13.449 5.853 -9.739 1.00 84.50 221 THR A CA 1
ATOM 1691 C C . THR A 1 221 ? -12.755 4.943 -10.749 1.00 84.50 221 THR A C 1
ATOM 1693 O O . THR A 1 221 ? -13.429 4.196 -11.455 1.00 84.50 221 THR A O 1
ATOM 1696 N N . THR A 1 222 ? -11.423 4.988 -10.820 1.00 84.56 222 THR A N 1
ATOM 1697 C CA . THR A 1 222 ? -10.632 4.158 -11.724 1.00 84.56 222 THR A CA 1
ATOM 1698 C C . THR A 1 222 ? -10.796 2.677 -11.387 1.00 84.56 222 THR A C 1
ATOM 1700 O O . THR A 1 222 ? -10.579 2.248 -10.250 1.00 84.56 222 THR A O 1
ATOM 1703 N N . THR A 1 223 ? -11.112 1.880 -12.403 1.00 80.12 223 THR A N 1
ATOM 1704 C CA . THR A 1 223 ? -11.166 0.414 -12.340 1.00 80.12 223 THR A CA 1
ATOM 1705 C C . THR A 1 223 ? -9.974 -0.183 -13.077 1.00 80.12 223 THR A C 1
ATOM 1707 O O . THR A 1 223 ? -9.525 0.407 -14.047 1.00 80.12 223 THR A O 1
ATOM 1710 N N . GLY A 1 224 ? -9.504 -1.367 -12.685 1.00 83.19 224 GLY A N 1
ATOM 1711 C CA . GLY A 1 224 ? -8.366 -2.000 -13.364 1.00 83.19 224 GLY A CA 1
ATOM 1712 C C . GLY A 1 224 ? -7.015 -1.413 -12.948 1.00 83.19 224 GLY A C 1
ATOM 1713 O O . GLY A 1 224 ? -6.922 -0.710 -11.935 1.00 83.19 224 GLY A O 1
ATOM 1714 N N . ASP A 1 225 ? -5.985 -1.721 -13.728 1.00 79.81 225 ASP A N 1
ATOM 1715 C CA . ASP A 1 225 ? -4.582 -1.437 -13.407 1.00 79.81 225 ASP A CA 1
ATOM 1716 C C . ASP A 1 225 ? -4.123 -0.037 -13.856 1.00 79.81 225 ASP A C 1
ATOM 1718 O O . ASP A 1 225 ? -2.937 0.270 -13.800 1.00 79.81 225 ASP A O 1
ATOM 1722 N N . ASP A 1 226 ? -5.042 0.843 -14.269 1.00 82.12 226 ASP A N 1
ATOM 1723 C CA . ASP A 1 226 ? -4.679 2.184 -14.739 1.00 82.12 226 ASP A CA 1
ATOM 1724 C C . ASP A 1 226 ? -3.837 2.934 -13.692 1.00 82.12 226 ASP A C 1
ATOM 1726 O O . ASP A 1 226 ? -4.182 3.027 -12.500 1.00 82.12 226 ASP A O 1
ATOM 1730 N N . GLY A 1 227 ? -2.732 3.511 -14.155 1.00 80.88 227 GLY A N 1
ATOM 1731 C CA . GLY A 1 227 ? -1.812 4.259 -13.304 1.00 80.88 227 GLY A CA 1
ATOM 1732 C C . GLY A 1 227 ? -0.916 3.392 -12.414 1.00 80.88 227 GLY A C 1
ATOM 1733 O O . GLY A 1 227 ? -0.246 3.943 -11.540 1.00 80.88 227 GLY A O 1
ATOM 1734 N N . VAL A 1 228 ? -0.893 2.068 -12.609 1.00 90.06 228 VAL A N 1
ATOM 1735 C CA . VAL A 1 228 ? 0.037 1.181 -11.902 1.00 90.06 228 VAL A CA 1
ATOM 1736 C C . VAL A 1 228 ? 1.481 1.441 -12.336 1.00 90.06 228 VAL A C 1
ATOM 1738 O O . VAL A 1 228 ? 1.797 1.694 -13.508 1.00 90.06 228 VAL A O 1
ATOM 1741 N N . ILE A 1 229 ? 2.376 1.365 -11.361 1.00 91.75 229 ILE A N 1
ATOM 1742 C CA . ILE A 1 229 ? 3.818 1.399 -11.555 1.00 91.75 229 ILE A CA 1
ATOM 1743 C C . ILE A 1 229 ? 4.395 0.089 -11.015 1.00 91.75 229 ILE A C 1
ATOM 1745 O O . ILE A 1 229 ? 4.028 -0.366 -9.934 1.00 91.75 229 ILE A O 1
ATOM 1749 N N . TYR A 1 230 ? 5.307 -0.522 -11.765 1.00 93.81 230 TYR A N 1
ATOM 1750 C CA . TYR A 1 230 ? 6.030 -1.715 -11.334 1.00 93.81 230 TYR A CA 1
ATOM 1751 C C . TYR A 1 230 ? 7.498 -1.396 -11.089 1.00 93.81 230 TYR A C 1
ATOM 1753 O O . TYR A 1 230 ? 8.163 -0.793 -11.932 1.00 93.81 230 TYR A O 1
ATOM 1761 N N . GLY A 1 231 ? 8.012 -1.859 -9.957 1.00 93.88 231 GLY A N 1
ATOM 1762 C CA . GLY A 1 231 ? 9.436 -1.840 -9.656 1.00 93.88 231 GLY A CA 1
ATOM 1763 C C . GLY A 1 231 ? 10.150 -3.045 -10.230 1.00 93.88 231 GLY A C 1
ATOM 1764 O O . GLY A 1 231 ? 9.639 -4.155 -10.107 1.00 93.88 231 GLY A O 1
ATOM 1765 N N . GLU A 1 232 ? 11.341 -2.863 -10.786 1.00 94.06 232 GLU A N 1
ATOM 1766 C CA . GLU A 1 232 ? 12.128 -3.930 -11.399 1.00 94.06 232 GLU A CA 1
ATOM 1767 C C . GLU A 1 232 ? 13.598 -3.892 -10.982 1.00 94.06 232 GLU A C 1
ATOM 1769 O O . GLU A 1 232 ? 14.224 -2.832 -10.902 1.00 94.06 232 GLU A O 1
ATOM 1774 N N . ALA A 1 233 ? 14.158 -5.077 -10.757 1.00 94.44 233 ALA A N 1
ATOM 1775 C CA . ALA A 1 233 ? 15.593 -5.296 -10.665 1.00 94.44 233 ALA A CA 1
ATOM 1776 C C . ALA A 1 233 ? 15.936 -6.715 -11.144 1.00 94.44 233 ALA A C 1
ATOM 1778 O O . ALA A 1 233 ? 15.181 -7.657 -10.891 1.00 94.44 233 ALA A O 1
ATOM 1779 N N . ALA A 1 234 ? 17.080 -6.888 -11.814 1.00 93.94 234 ALA A N 1
ATOM 1780 C CA . ALA A 1 234 ? 17.574 -8.195 -12.263 1.00 93.94 234 ALA A CA 1
ATOM 1781 C C . ALA A 1 234 ? 16.554 -9.030 -13.081 1.00 93.94 234 ALA A C 1
ATOM 1783 O O . ALA A 1 234 ? 16.511 -10.262 -12.993 1.00 93.94 234 ALA A O 1
ATOM 1784 N N . GLY A 1 235 ? 15.705 -8.377 -13.878 1.00 94.00 235 GLY A N 1
ATOM 1785 C CA . GLY A 1 235 ? 14.657 -8.995 -14.697 1.00 94.00 235 GLY A CA 1
ATOM 1786 C C . GLY A 1 235 ? 13.409 -9.435 -13.921 1.00 94.00 235 GLY A C 1
ATOM 1787 O O . GLY A 1 235 ? 12.565 -10.159 -14.473 1.00 94.00 235 GLY A O 1
ATOM 1788 N N . LYS A 1 236 ? 13.281 -9.038 -12.653 1.00 96.31 236 LYS A N 1
ATOM 1789 C CA . LYS A 1 236 ? 12.197 -9.416 -11.740 1.00 96.31 236 LYS A CA 1
ATOM 1790 C C . LYS A 1 236 ? 11.444 -8.192 -11.253 1.00 96.31 236 LYS A C 1
ATOM 1792 O O . LYS A 1 236 ? 12.054 -7.167 -10.971 1.00 96.31 236 LYS A O 1
ATOM 1797 N N . LEU A 1 237 ? 10.130 -8.324 -11.108 1.00 95.94 237 LEU A N 1
ATOM 1798 C CA . LE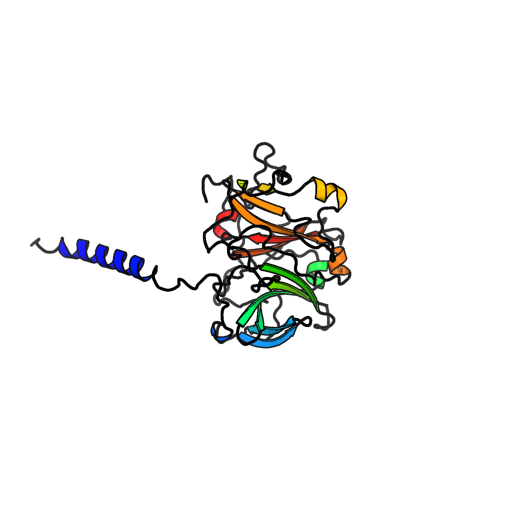U A 1 237 ? 9.323 -7.297 -10.466 1.00 95.94 237 LEU A CA 1
ATOM 1799 C C . LEU A 1 237 ? 9.443 -7.424 -8.950 1.00 95.94 237 LEU A C 1
ATOM 1801 O O . LEU A 1 237 ? 9.297 -8.518 -8.408 1.00 95.94 237 LEU A O 1
ATOM 1805 N N . ILE A 1 238 ? 9.729 -6.314 -8.281 1.00 95.38 238 ILE A N 1
ATOM 1806 C CA . ILE A 1 238 ? 10.045 -6.271 -6.847 1.00 95.38 238 ILE A CA 1
ATOM 1807 C C . ILE A 1 238 ? 9.039 -5.459 -6.032 1.00 95.38 238 ILE A C 1
ATOM 1809 O O . ILE A 1 238 ? 9.003 -5.618 -4.814 1.00 95.38 238 ILE A O 1
ATOM 1813 N N . PHE A 1 239 ? 8.211 -4.634 -6.681 1.00 94.56 239 PHE A N 1
ATOM 1814 C CA . PHE A 1 239 ? 7.085 -3.957 -6.044 1.00 94.56 239 PHE A CA 1
ATOM 1815 C C . PHE A 1 239 ? 5.983 -3.578 -7.042 1.00 94.56 239 PHE A C 1
ATOM 1817 O O . PHE A 1 239 ? 6.220 -3.514 -8.253 1.00 94.56 239 PHE A O 1
ATOM 1824 N N . ILE A 1 240 ? 4.800 -3.275 -6.504 1.00 94.94 240 ILE A N 1
ATOM 1825 C CA . ILE A 1 240 ? 3.737 -2.500 -7.164 1.00 94.94 240 ILE A CA 1
ATOM 1826 C C . ILE A 1 240 ? 3.632 -1.139 -6.484 1.00 94.94 240 ILE A C 1
ATOM 1828 O O . ILE A 1 240 ? 3.781 -1.040 -5.268 1.00 94.94 240 ILE A O 1
ATOM 1832 N N . GLU A 1 241 ? 3.363 -0.098 -7.256 1.00 93.38 241 GLU A N 1
ATOM 1833 C CA . GLU A 1 241 ? 3.149 1.255 -6.771 1.00 93.38 241 GLU A CA 1
ATOM 1834 C C . GLU A 1 241 ? 1.874 1.859 -7.370 1.00 93.38 241 GLU A C 1
ATOM 1836 O O . GLU A 1 241 ? 1.600 1.734 -8.565 1.00 93.38 241 GLU A O 1
ATOM 1841 N N . TYR A 1 242 ? 1.109 2.544 -6.517 1.00 93.62 242 TYR A N 1
ATOM 1842 C CA . TYR A 1 242 ? 0.010 3.422 -6.919 1.00 93.62 242 TYR A CA 1
ATOM 1843 C C . TYR A 1 242 ? 0.217 4.826 -6.372 1.00 93.62 242 TYR A C 1
ATOM 1845 O O . TYR A 1 242 ? 0.641 4.990 -5.231 1.00 93.62 242 TYR A O 1
ATOM 1853 N N . VAL A 1 243 ? -0.160 5.837 -7.152 1.00 91.81 243 VAL A N 1
ATOM 1854 C CA . VAL A 1 243 ? -0.053 7.245 -6.760 1.00 91.81 243 VAL A CA 1
ATOM 1855 C C . VAL A 1 243 ? -1.438 7.819 -6.475 1.00 91.81 243 VAL A C 1
ATOM 1857 O O . VAL A 1 243 ? -2.349 7.686 -7.287 1.00 91.81 243 VAL A O 1
ATOM 1860 N N . LEU A 1 244 ? -1.601 8.505 -5.349 1.00 92.69 244 LEU A N 1
ATOM 1861 C CA . LEU A 1 244 ? -2.834 9.148 -4.899 1.00 92.69 244 LEU A CA 1
ATOM 1862 C C . LEU A 1 244 ? -2.604 10.654 -4.725 1.00 92.69 244 LEU A C 1
ATOM 1864 O O . LEU A 1 244 ? -1.543 11.086 -4.271 1.00 92.69 244 LEU A O 1
ATOM 1868 N N . GLY A 1 245 ? -3.587 11.482 -5.073 1.00 91.00 245 GLY A N 1
ATOM 1869 C CA . GLY A 1 245 ? -3.481 12.933 -4.911 1.00 91.00 245 GLY A CA 1
ATOM 1870 C C . GLY A 1 245 ? -3.541 13.351 -3.438 1.00 91.00 245 GLY A C 1
ATOM 1871 O O . GLY A 1 245 ? -4.476 12.985 -2.724 1.00 91.00 245 GLY A O 1
ATOM 1872 N N . GLN A 1 246 ? -2.600 14.182 -2.968 1.00 91.12 246 GLN A N 1
ATOM 1873 C CA . GLN A 1 246 ? -2.674 14.721 -1.601 1.00 91.12 246 GLN A CA 1
ATOM 1874 C C . GLN A 1 246 ? -3.938 15.568 -1.407 1.00 91.12 246 GLN A C 1
ATOM 1876 O O . GLN A 1 246 ? -4.581 15.494 -0.362 1.00 91.12 246 GLN A O 1
ATOM 1881 N N . GLN A 1 247 ? -4.321 16.353 -2.418 1.00 90.56 247 GLN A N 1
ATOM 1882 C CA . GLN A 1 247 ? -5.519 17.189 -2.355 1.00 90.56 247 GLN A CA 1
ATOM 1883 C C . GLN A 1 247 ? -6.807 16.361 -2.239 1.00 90.56 247 GLN A C 1
ATOM 1885 O O . GLN A 1 247 ? -7.734 16.784 -1.552 1.00 90.56 247 GLN A O 1
ATOM 1890 N N . ASP A 1 248 ? -6.862 15.178 -2.848 1.00 92.38 248 ASP A N 1
ATOM 1891 C CA . ASP A 1 248 ? -7.994 14.259 -2.711 1.00 92.38 248 ASP A CA 1
ATOM 1892 C C . ASP A 1 248 ? -8.094 13.740 -1.272 1.00 92.38 248 ASP A C 1
ATOM 1894 O O . ASP A 1 248 ? -9.161 13.801 -0.656 1.00 92.38 248 ASP A O 1
ATOM 1898 N N . LEU A 1 249 ? -6.956 13.362 -0.680 1.00 92.75 249 LEU A N 1
ATOM 1899 C CA . LEU A 1 249 ? -6.891 12.975 0.729 1.00 92.75 249 LEU A CA 1
ATOM 1900 C C . LEU A 1 249 ? -7.306 14.128 1.659 1.00 92.75 249 LEU A C 1
ATOM 1902 O O . LEU A 1 249 ? -8.036 13.901 2.627 1.00 92.75 249 LEU A O 1
ATOM 1906 N N . VAL A 1 250 ? -6.918 15.373 1.356 1.00 90.81 250 VAL A N 1
ATOM 1907 C CA . VAL A 1 250 ? -7.374 16.581 2.079 1.00 90.81 250 VAL A CA 1
ATOM 1908 C C . VAL A 1 250 ? -8.890 16.762 1.955 1.00 90.81 250 VAL A C 1
ATOM 1910 O O . VAL A 1 250 ? -9.555 17.105 2.931 1.00 90.81 250 VAL A O 1
ATOM 1913 N N . ASN A 1 251 ? -9.449 16.487 0.778 1.00 92.62 251 ASN A N 1
ATOM 1914 C CA . ASN A 1 251 ? -10.873 16.648 0.486 1.00 92.62 251 ASN A CA 1
ATOM 1915 C C . ASN A 1 251 ? -11.752 15.508 1.031 1.00 92.62 251 ASN A C 1
ATOM 1917 O O . ASN A 1 251 ? -12.969 15.556 0.862 1.00 92.62 251 ASN A O 1
ATOM 1921 N N . GLY A 1 252 ? -11.169 14.499 1.688 1.00 93.06 252 GLY A N 1
ATOM 1922 C CA . GLY A 1 252 ? -11.928 13.375 2.241 1.00 93.06 252 GLY A CA 1
ATOM 1923 C C . GLY A 1 252 ? -12.301 12.310 1.203 1.00 93.06 252 GLY A C 1
ATOM 1924 O O . GLY A 1 252 ? -13.288 11.594 1.368 1.00 93.06 252 GLY A O 1
ATOM 1925 N N . VAL A 1 253 ? -11.567 12.234 0.097 1.00 94.44 253 VAL A N 1
ATOM 1926 C CA . VAL A 1 253 ? -11.848 11.292 -0.985 1.00 94.44 253 VAL A CA 1
ATOM 1927 C C . VAL A 1 253 ? -11.384 9.889 -0.605 1.00 94.44 253 VAL A C 1
ATOM 1929 O O . VAL A 1 253 ? -10.260 9.700 -0.157 1.00 94.44 253 VAL A O 1
ATOM 1932 N N . SER A 1 254 ? -12.248 8.900 -0.831 1.00 94.31 254 SER A N 1
ATOM 1933 C CA . SER A 1 254 ? -11.939 7.481 -0.625 1.00 94.31 254 SER A CA 1
ATOM 1934 C C . SER A 1 254 ? -11.790 6.746 -1.957 1.00 94.31 254 SER A C 1
ATOM 1936 O O . SER A 1 254 ? -12.559 6.979 -2.889 1.00 94.31 254 SER A O 1
ATOM 1938 N N . TRP A 1 255 ? -10.861 5.795 -2.009 1.00 93.81 255 TRP A N 1
ATOM 1939 C CA . TRP A 1 255 ? -10.764 4.759 -3.037 1.00 93.81 255 TRP A CA 1
ATOM 1940 C C . TRP A 1 255 ? -11.373 3.475 -2.470 1.00 93.81 255 TRP A C 1
ATOM 1942 O O . TRP A 1 255 ? -10.682 2.502 -2.163 1.00 93.81 255 TRP A O 1
ATOM 1952 N N . SER A 1 256 ? -12.690 3.512 -2.258 1.00 87.44 256 SER A N 1
ATOM 1953 C CA . SER A 1 256 ? -13.430 2.409 -1.635 1.00 87.44 256 SER A CA 1
ATOM 1954 C C . SER A 1 256 ? -13.688 1.243 -2.586 1.00 87.44 256 SER A C 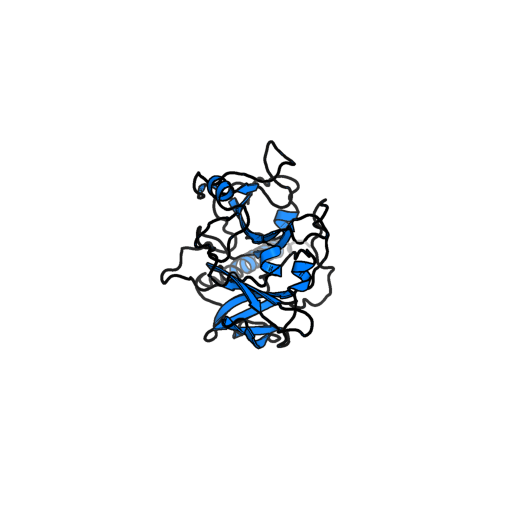1
ATOM 1956 O O . SER A 1 256 ? -13.933 0.123 -2.127 1.00 87.44 256 SER A O 1
ATOM 1958 N N . GLY A 1 257 ? -13.626 1.499 -3.898 1.00 85.50 257 GLY A N 1
ATOM 1959 C CA . GLY A 1 257 ? -13.549 0.453 -4.910 1.00 85.50 257 GLY A CA 1
ATOM 1960 C C . GLY A 1 257 ? -12.211 -0.274 -4.808 1.00 85.50 257 GLY A C 1
ATOM 1961 O O . GLY A 1 257 ? -11.176 0.360 -4.635 1.00 85.50 257 GLY A O 1
ATOM 1962 N N . ALA A 1 258 ? -12.241 -1.603 -4.901 1.00 85.31 258 ALA A N 1
ATOM 1963 C CA . ALA A 1 258 ? -11.048 -2.435 -4.826 1.00 85.31 258 ALA A CA 1
ATOM 1964 C C . ALA A 1 258 ? -10.057 -2.061 -5.942 1.00 85.31 258 ALA A C 1
ATOM 1966 O O . ALA A 1 258 ? -10.318 -2.313 -7.120 1.00 85.31 258 ALA A O 1
ATOM 1967 N N . ILE A 1 259 ? -8.923 -1.464 -5.565 1.00 92.25 259 ILE A N 1
ATOM 1968 C CA . ILE A 1 259 ? -7.784 -1.240 -6.455 1.00 92.25 259 ILE A CA 1
ATOM 1969 C C . ILE A 1 259 ? -7.132 -2.609 -6.671 1.00 92.25 259 ILE A C 1
ATOM 1971 O O . ILE A 1 259 ? -6.651 -3.193 -5.697 1.00 92.25 259 ILE A O 1
ATOM 1975 N N . PRO A 1 260 ? -7.150 -3.169 -7.889 1.00 90.06 260 PRO A N 1
ATOM 1976 C CA . PRO A 1 260 ? -6.657 -4.520 -8.117 1.00 90.06 260 PRO A CA 1
ATOM 1977 C C . PRO A 1 260 ? -5.141 -4.610 -7.910 1.00 90.06 260 PRO A C 1
ATOM 1979 O O . PRO A 1 260 ? -4.391 -3.682 -8.201 1.00 90.06 260 PRO A O 1
ATOM 1982 N N . LEU A 1 261 ? -4.694 -5.757 -7.403 1.00 90.38 261 LEU A N 1
ATOM 1983 C CA . LEU A 1 261 ? -3.278 -6.136 -7.317 1.00 90.38 261 LEU A CA 1
ATOM 1984 C C . LEU A 1 261 ? -2.970 -7.401 -8.134 1.00 90.38 261 LEU A C 1
ATOM 1986 O O . LEU A 1 261 ? -1.813 -7.760 -8.311 1.00 90.38 261 LEU A O 1
ATOM 1990 N N . GLY A 1 262 ? -4.008 -8.065 -8.655 1.00 74.69 262 GLY A N 1
ATOM 1991 C CA . GLY A 1 262 ? -3.917 -9.324 -9.396 1.00 74.69 262 GLY A CA 1
ATOM 1992 C C . GLY A 1 262 ? -3.818 -9.194 -10.919 1.00 74.69 262 GLY A C 1
ATOM 1993 O O . GLY A 1 262 ? -4.066 -10.185 -11.604 1.00 74.69 262 GLY A O 1
ATOM 1994 N N . GLY A 1 263 ? -3.496 -8.013 -11.465 1.00 78.50 263 GLY A N 1
ATOM 1995 C CA . GLY A 1 263 ? -3.260 -7.829 -12.909 1.00 78.50 263 GLY A CA 1
ATOM 1996 C C . GLY A 1 263 ? -2.123 -8.708 -13.449 1.00 78.50 263 GLY A C 1
ATOM 1997 O O . GLY A 1 263 ? -2.128 -9.136 -14.604 1.00 78.50 263 GLY A O 1
ATOM 1998 N N . ILE A 1 264 ? -1.189 -9.066 -12.566 1.00 85.12 264 ILE A N 1
ATOM 1999 C CA . ILE A 1 264 ? -0.166 -10.090 -12.770 1.00 85.12 264 ILE A CA 1
ATOM 2000 C C . ILE A 1 264 ? -0.075 -10.986 -11.523 1.00 85.12 264 ILE A C 1
ATOM 2002 O O . ILE A 1 264 ? -0.415 -10.532 -10.430 1.00 85.12 264 ILE A O 1
ATOM 2006 N N . PRO A 1 265 ? 0.414 -12.235 -11.641 1.00 91.06 265 PRO A N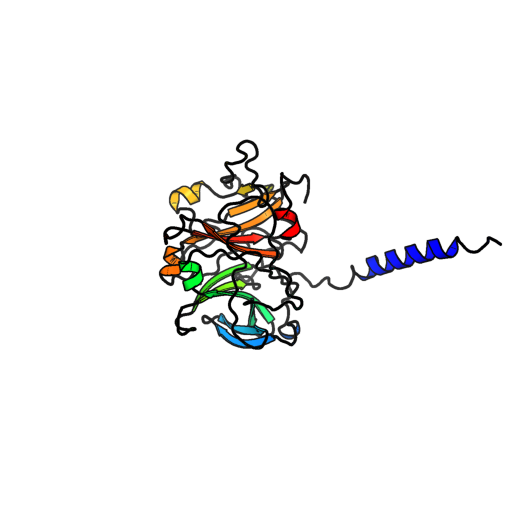 1
ATOM 2007 C CA . PRO A 1 265 ? 0.722 -13.059 -10.475 1.00 91.06 265 PRO A CA 1
ATOM 2008 C C . PRO A 1 265 ? 1.764 -12.369 -9.594 1.00 91.06 265 PRO A C 1
ATOM 2010 O O . PRO A 1 265 ? 2.873 -12.121 -10.067 1.00 91.06 265 PRO A O 1
ATOM 2013 N N . ILE A 1 266 ? 1.428 -12.097 -8.332 1.00 93.12 266 ILE A N 1
ATOM 2014 C CA . ILE A 1 266 ? 2.338 -11.516 -7.334 1.00 93.12 266 ILE A CA 1
ATOM 2015 C C . ILE A 1 266 ? 2.510 -12.453 -6.135 1.00 93.12 266 ILE A C 1
ATOM 2017 O O . ILE A 1 266 ? 1.629 -13.282 -5.887 1.00 93.12 266 ILE A O 1
ATOM 2021 N N . PRO A 1 267 ? 3.636 -12.371 -5.407 1.00 93.69 267 PRO A N 1
ATOM 2022 C CA . PRO A 1 267 ? 3.776 -13.024 -4.112 1.00 93.69 267 PRO A CA 1
ATOM 2023 C C . PRO A 1 267 ? 3.092 -12.198 -3.009 1.00 93.69 267 PRO A C 1
ATOM 2025 O O . PRO A 1 267 ? 2.641 -11.076 -3.262 1.00 93.69 267 PRO A O 1
ATOM 2028 N N . PRO A 1 268 ? 3.038 -12.713 -1.769 1.00 92.88 268 PRO A N 1
ATOM 2029 C CA . PRO A 1 268 ? 2.692 -11.897 -0.612 1.00 92.88 268 PRO A CA 1
ATOM 2030 C C . PRO A 1 268 ? 3.540 -10.623 -0.517 1.00 92.88 268 PRO A C 1
ATOM 2032 O O . PRO A 1 268 ? 4.728 -10.617 -0.849 1.00 92.88 268 PRO A O 1
ATOM 2035 N N . ILE A 1 269 ? 2.906 -9.539 -0.067 1.00 92.94 269 ILE A N 1
ATOM 2036 C CA . ILE A 1 269 ? 3.569 -8.254 0.159 1.00 92.94 269 ILE A CA 1
ATOM 2037 C C . ILE A 1 269 ? 4.397 -8.373 1.435 1.00 92.94 269 ILE A C 1
ATOM 2039 O O . ILE A 1 269 ? 3.880 -8.716 2.495 1.00 92.94 269 ILE A O 1
ATOM 2043 N N . ASP A 1 270 ? 5.678 -8.056 1.328 1.00 88.31 270 ASP A N 1
ATOM 2044 C CA . ASP A 1 270 ? 6.621 -8.126 2.431 1.00 88.31 270 ASP A CA 1
ATOM 2045 C C . ASP A 1 270 ? 6.599 -6.837 3.277 1.00 88.31 270 ASP A C 1
ATOM 2047 O O . ASP A 1 270 ? 6.547 -6.891 4.510 1.00 88.31 270 ASP A O 1
ATOM 2051 N N . ASN A 1 271 ? 6.611 -5.671 2.626 1.00 87.19 271 ASN A N 1
ATOM 2052 C CA . ASN A 1 271 ? 6.553 -4.369 3.289 1.00 87.19 271 ASN A CA 1
ATOM 2053 C C . ASN A 1 271 ? 5.908 -3.307 2.395 1.00 87.19 271 ASN A C 1
ATOM 2055 O O . ASN A 1 271 ? 5.889 -3.425 1.168 1.00 87.19 271 ASN A O 1
ATOM 2059 N N . VAL A 1 272 ? 5.375 -2.265 3.033 1.00 90.00 272 VAL A N 1
ATOM 2060 C CA . VAL A 1 272 ? 4.723 -1.146 2.357 1.00 90.00 272 VAL A CA 1
ATOM 2061 C C . VAL A 1 272 ? 5.352 0.185 2.760 1.00 90.00 272 VAL A C 1
ATOM 2063 O O . VAL A 1 272 ? 5.725 0.387 3.914 1.00 90.00 272 VAL A O 1
ATOM 2066 N N . HIS A 1 273 ? 5.398 1.127 1.821 1.00 88.81 273 HIS A N 1
ATOM 2067 C CA . HIS A 1 273 ? 5.692 2.535 2.091 1.00 88.81 273 HIS A CA 1
ATOM 2068 C C . HIS A 1 273 ? 4.575 3.414 1.556 1.00 88.81 273 HIS A C 1
ATOM 2070 O O . HIS A 1 273 ? 4.085 3.181 0.453 1.00 88.81 273 HIS A O 1
ATOM 2076 N N . ILE A 1 274 ? 4.197 4.437 2.318 1.00 90.56 274 ILE A N 1
ATOM 2077 C CA . ILE A 1 274 ? 3.269 5.482 1.876 1.00 90.56 274 ILE A CA 1
ATOM 2078 C C . ILE A 1 274 ? 4.033 6.801 1.884 1.00 90.56 274 ILE A C 1
ATOM 2080 O O . ILE A 1 274 ? 4.235 7.395 2.941 1.00 90.56 274 ILE A O 1
ATOM 2084 N N . LEU A 1 275 ? 4.511 7.236 0.722 1.00 87.12 275 LEU A N 1
ATOM 2085 C CA . LEU A 1 275 ? 5.527 8.284 0.616 1.00 87.12 275 LEU A CA 1
ATOM 2086 C C . LEU A 1 275 ? 4.960 9.547 -0.010 1.00 87.12 275 LEU A C 1
ATOM 2088 O O . LEU A 1 275 ? 4.313 9.490 -1.053 1.00 87.12 275 LEU A O 1
ATOM 2092 N N . HIS A 1 276 ? 5.215 10.693 0.615 1.00 87.38 276 HIS A N 1
ATOM 2093 C CA . HIS A 1 276 ? 4.849 11.987 0.055 1.00 87.38 276 HIS A CA 1
ATOM 2094 C C . HIS A 1 276 ? 5.902 12.462 -0.945 1.00 87.38 276 HIS A C 1
ATOM 2096 O O . HIS A 1 276 ? 7.096 12.496 -0.654 1.00 87.38 276 HIS A O 1
ATOM 2102 N N . PHE A 1 277 ? 5.433 12.910 -2.104 1.00 82.62 277 PHE A N 1
ATOM 2103 C CA . PHE A 1 277 ? 6.225 13.615 -3.098 1.00 82.62 277 PHE A CA 1
ATOM 2104 C C . PHE A 1 277 ? 5.560 14.948 -3.415 1.00 82.62 277 PHE A C 1
ATOM 2106 O O . PHE A 1 277 ? 4.421 15.011 -3.875 1.00 82.62 277 PHE A O 1
ATOM 2113 N N . GLY A 1 278 ? 6.273 16.044 -3.195 1.00 74.62 278 GLY A N 1
ATOM 2114 C CA . GLY A 1 278 ? 5.781 17.385 -3.478 1.00 74.62 278 GLY A CA 1
ATOM 2115 C C . GLY A 1 278 ? 6.709 18.439 -2.898 1.00 74.62 278 GLY A C 1
ATOM 2116 O O . GLY A 1 278 ? 7.680 18.125 -2.219 1.00 74.62 278 GLY A O 1
ATOM 2117 N N . THR A 1 279 ? 6.426 19.709 -3.172 1.00 65.00 279 THR A N 1
ATOM 2118 C CA . THR A 1 279 ? 7.161 20.804 -2.533 1.00 65.00 279 THR A CA 1
ATOM 2119 C C . THR A 1 279 ? 6.701 20.955 -1.086 1.00 65.00 279 THR A C 1
ATOM 2121 O O . THR A 1 279 ? 5.497 21.110 -0.843 1.00 65.00 279 THR A O 1
ATOM 2124 N N . ASP A 1 280 ? 7.656 20.948 -0.153 1.00 55.31 280 ASP A N 1
ATOM 2125 C CA . ASP A 1 280 ? 7.426 21.140 1.281 1.00 55.31 280 ASP A CA 1
ATOM 2126 C C . ASP A 1 280 ? 6.488 22.329 1.551 1.00 55.31 280 ASP A C 1
ATOM 2128 O O . ASP A 1 280 ? 6.636 23.416 0.986 1.00 55.31 280 ASP A O 1
ATOM 2132 N N . GLY A 1 281 ? 5.496 22.120 2.421 1.00 53.44 281 GLY A N 1
ATOM 2133 C CA . GLY A 1 281 ? 4.533 23.155 2.812 1.00 53.44 281 GLY A CA 1
ATOM 2134 C C . GLY A 1 281 ? 3.417 23.445 1.798 1.00 53.44 281 GLY A C 1
ATOM 2135 O O . GLY A 1 281 ? 2.671 24.406 1.990 1.00 53.44 281 GLY A O 1
ATOM 2136 N N . THR A 1 282 ? 3.266 22.640 0.739 1.00 58.56 282 THR A N 1
ATOM 2137 C CA . THR A 1 282 ? 2.150 22.751 -0.221 1.00 58.56 282 THR A CA 1
ATOM 2138 C C . THR A 1 282 ? 1.265 21.500 -0.215 1.00 58.56 282 THR A C 1
ATOM 2140 O O . THR A 1 282 ? 1.772 20.393 -0.085 1.00 58.56 282 THR A O 1
ATOM 2143 N N . THR A 1 283 ? -0.051 21.654 -0.422 1.00 61.84 283 THR A N 1
ATOM 2144 C CA . THR A 1 283 ? -1.001 20.528 -0.603 1.00 61.84 283 THR A CA 1
ATOM 2145 C C . THR A 1 283 ? -1.056 20.011 -2.047 1.00 61.84 283 THR A C 1
ATOM 2147 O O . THR A 1 283 ? -1.996 19.322 -2.439 1.00 61.84 283 THR A O 1
ATOM 2150 N N . ARG A 1 284 ? -0.073 20.386 -2.876 1.00 70.88 284 ARG A N 1
ATOM 2151 C CA . ARG A 1 284 ? 0.006 20.036 -4.304 1.00 70.88 284 ARG A CA 1
ATOM 2152 C C . ARG A 1 284 ? 0.873 18.801 -4.563 1.00 70.88 284 ARG A C 1
ATOM 2154 O O . ARG A 1 284 ? 1.320 18.610 -5.690 1.00 70.88 284 ARG A O 1
ATOM 2161 N N . GLY A 1 285 ? 1.149 18.012 -3.527 1.00 85.50 285 GLY A N 1
ATOM 2162 C CA . GLY A 1 285 ? 1.899 16.772 -3.655 1.00 85.50 285 GLY A CA 1
ATOM 2163 C C . GLY A 1 285 ? 1.031 15.569 -4.012 1.00 85.50 285 GLY A C 1
ATOM 2164 O O . GLY A 1 285 ? -0.189 15.649 -4.193 1.00 85.50 285 GLY A O 1
ATOM 2165 N N . THR A 1 286 ? 1.692 14.428 -4.062 1.00 88.88 286 THR A N 1
ATOM 2166 C CA . THR A 1 286 ? 1.110 13.106 -4.251 1.00 88.88 286 THR A CA 1
ATOM 2167 C C . THR A 1 286 ? 1.648 12.156 -3.198 1.00 88.88 286 THR A C 1
ATOM 2169 O O . THR A 1 286 ? 2.747 12.344 -2.685 1.00 88.88 286 THR A O 1
ATOM 2172 N N . TYR A 1 287 ? 0.877 11.123 -2.904 1.00 90.69 287 TYR A N 1
ATOM 2173 C CA . TYR A 1 287 ? 1.291 10.000 -2.087 1.00 90.69 287 TYR A CA 1
ATOM 2174 C C . TYR A 1 287 ? 1.483 8.777 -2.962 1.00 90.69 287 TYR A C 1
ATOM 2176 O O . TYR A 1 287 ? 0.554 8.398 -3.665 1.00 90.69 287 TYR A O 1
ATOM 2184 N N . THR A 1 288 ? 2.645 8.147 -2.916 1.00 90.94 288 THR A N 1
ATOM 2185 C CA . THR A 1 288 ? 2.846 6.838 -3.535 1.00 90.94 288 THR A CA 1
ATOM 2186 C C . THR A 1 288 ? 2.637 5.756 -2.486 1.00 90.94 288 THR A C 1
ATOM 2188 O O . THR A 1 288 ? 2.948 5.948 -1.312 1.00 90.94 288 THR A O 1
ATOM 2191 N N . VAL A 1 289 ? 2.080 4.622 -2.890 1.00 94.44 289 VAL A N 1
ATOM 2192 C CA . VAL A 1 289 ? 1.903 3.437 -2.053 1.00 94.44 289 VAL A CA 1
ATOM 2193 C C . VAL A 1 289 ? 2.745 2.332 -2.670 1.00 94.44 289 VAL A C 1
ATOM 2195 O O . VAL A 1 289 ? 2.291 1.682 -3.607 1.00 94.44 289 VAL A O 1
ATOM 2198 N N . HIS A 1 290 ? 3.970 2.148 -2.184 1.00 92.50 290 HIS A N 1
ATOM 2199 C CA . HIS A 1 290 ? 4.872 1.099 -2.658 1.00 92.50 290 HIS A CA 1
ATOM 2200 C C . HIS A 1 290 ? 4.620 -0.174 -1.866 1.00 92.50 290 HIS A C 1
ATOM 2202 O O . HIS A 1 290 ? 4.691 -0.154 -0.643 1.00 92.50 290 HIS A O 1
ATOM 2208 N N . MET A 1 291 ? 4.367 -1.281 -2.550 1.00 94.75 291 MET A N 1
ATOM 2209 C CA . MET A 1 291 ? 4.134 -2.598 -1.963 1.00 94.75 291 MET A CA 1
ATOM 2210 C C . MET A 1 291 ? 5.235 -3.535 -2.446 1.00 94.75 291 MET A C 1
ATOM 2212 O O . MET A 1 291 ? 5.160 -4.057 -3.560 1.00 94.75 291 MET A O 1
ATOM 2216 N N . TYR A 1 292 ? 6.278 -3.702 -1.634 1.00 93.12 292 TYR A N 1
ATOM 2217 C CA . TYR A 1 292 ? 7.448 -4.508 -1.968 1.00 93.12 292 TYR A CA 1
ATOM 2218 C C . TYR A 1 292 ? 7.214 -5.988 -1.680 1.00 93.12 292 TYR A C 1
ATOM 2220 O O . TYR A 1 292 ? 6.605 -6.363 -0.680 1.00 93.12 292 TYR A O 1
ATOM 2228 N N . PHE A 1 293 ? 7.760 -6.834 -2.548 1.00 93.44 293 PHE A N 1
ATOM 2229 C CA . PHE A 1 293 ? 7.736 -8.297 -2.443 1.00 93.44 293 PHE A CA 1
ATOM 2230 C C . PHE A 1 293 ? 9.000 -8.877 -1.800 1.00 93.44 293 PHE A C 1
ATOM 2232 O O . PHE A 1 293 ? 9.097 -10.078 -1.561 1.00 93.44 293 PHE A O 1
ATOM 2239 N N . ILE A 1 294 ? 9.997 -8.026 -1.576 1.00 89.88 294 ILE A N 1
ATOM 2240 C CA . ILE A 1 294 ? 11.295 -8.369 -1.004 1.00 89.88 294 ILE A CA 1
ATOM 2241 C C . ILE A 1 294 ? 11.563 -7.503 0.219 1.00 89.88 294 ILE A C 1
ATOM 2243 O O . ILE A 1 294 ? 11.088 -6.370 0.303 1.00 89.88 294 ILE A O 1
ATOM 2247 N N . SER A 1 295 ? 12.360 -8.036 1.145 1.00 85.19 295 SER A N 1
ATOM 2248 C CA . SER A 1 295 ? 12.689 -7.340 2.385 1.00 85.19 295 SER A CA 1
ATOM 2249 C C . SER A 1 295 ? 13.362 -5.995 2.137 1.00 85.19 295 SER A C 1
ATOM 2251 O O . SER A 1 295 ? 14.279 -5.895 1.322 1.00 85.19 295 SER A O 1
ATOM 2253 N N . GLU A 1 296 ? 12.950 -4.994 2.914 1.00 81.12 296 GLU A N 1
ATOM 2254 C CA . GLU A 1 296 ? 13.560 -3.665 2.969 1.00 81.12 296 GLU A CA 1
ATOM 2255 C C . GLU A 1 296 ? 15.086 -3.704 3.118 1.00 81.12 296 GLU A C 1
ATOM 2257 O O . GLU A 1 296 ? 15.801 -3.008 2.398 1.00 81.12 296 GLU A O 1
ATOM 2262 N N . GLU A 1 297 ? 15.600 -4.605 3.957 1.00 80.12 297 GLU A N 1
ATOM 2263 C CA . GLU A 1 297 ? 17.041 -4.807 4.159 1.00 80.12 297 GLU A CA 1
ATOM 2264 C C . GLU A 1 297 ? 17.795 -5.159 2.868 1.00 80.12 297 GLU A C 1
ATOM 2266 O O . GLU A 1 297 ? 18.975 -4.834 2.732 1.00 80.12 297 GLU A O 1
ATOM 2271 N N . ILE A 1 298 ? 17.131 -5.837 1.927 1.00 85.75 298 ILE A N 1
ATOM 2272 C CA . ILE A 1 298 ? 17.750 -6.298 0.684 1.00 85.75 298 ILE A CA 1
ATOM 2273 C C . ILE A 1 298 ? 17.868 -5.136 -0.293 1.00 85.75 298 ILE A C 1
ATOM 2275 O O . ILE A 1 298 ? 18.970 -4.840 -0.754 1.00 85.75 298 ILE A O 1
ATOM 2279 N N . TYR A 1 299 ? 16.747 -4.498 -0.635 1.00 85.94 299 TYR A N 1
ATOM 2280 C CA . TYR A 1 299 ? 16.747 -3.531 -1.728 1.00 85.94 299 TYR A CA 1
ATOM 2281 C C . TYR A 1 299 ? 17.331 -2.183 -1.318 1.00 85.94 299 TYR A C 1
ATOM 2283 O O . TYR A 1 299 ? 18.005 -1.562 -2.137 1.00 85.94 299 TYR A O 1
ATOM 2291 N N . LEU A 1 300 ? 17.166 -1.752 -0.060 1.00 84.00 300 LEU A N 1
ATOM 2292 C CA . LEU A 1 300 ? 17.767 -0.502 0.416 1.00 84.00 300 LEU A CA 1
ATOM 2293 C C . LEU A 1 300 ? 19.299 -0.550 0.430 1.00 84.00 300 LEU A C 1
ATOM 2295 O O . LEU A 1 300 ? 19.941 0.491 0.330 1.00 84.00 300 LEU A O 1
ATOM 2299 N N . ALA A 1 301 ? 19.895 -1.741 0.520 1.00 83.06 301 ALA A N 1
ATOM 2300 C CA . ALA A 1 301 ? 21.344 -1.918 0.467 1.00 83.06 301 ALA A CA 1
ATOM 2301 C C . ALA A 1 301 ? 21.928 -1.825 -0.959 1.00 83.06 301 ALA A C 1
ATOM 2303 O O . ALA A 1 301 ? 23.147 -1.923 -1.134 1.00 83.06 301 ALA A O 1
ATOM 2304 N N . TRP A 1 302 ? 21.095 -1.682 -1.995 1.00 85.81 302 TRP A N 1
ATOM 2305 C CA . TRP A 1 302 ? 21.565 -1.624 -3.376 1.00 85.81 302 TRP A CA 1
ATOM 2306 C C . TRP A 1 302 ? 22.084 -0.242 -3.752 1.00 85.81 302 TRP A C 1
ATOM 2308 O O . TRP A 1 302 ? 21.316 0.670 -4.041 1.00 85.81 302 TRP A O 1
ATOM 2318 N N . GLU A 1 303 ? 23.405 -0.137 -3.867 1.00 83.88 303 GLU A N 1
ATOM 2319 C CA . GLU A 1 303 ? 24.092 1.011 -4.477 1.00 83.88 303 GLU A CA 1
ATOM 2320 C C . GLU A 1 303 ? 24.114 0.937 -6.017 1.00 83.88 303 GLU A C 1
ATOM 2322 O O . GLU A 1 303 ? 24.326 1.933 -6.707 1.00 83.88 303 GLU A O 1
ATOM 2327 N N . ALA A 1 304 ? 23.901 -0.257 -6.571 1.00 85.88 304 ALA A N 1
ATOM 2328 C CA . ALA A 1 304 ? 23.822 -0.538 -7.999 1.00 85.88 304 ALA A CA 1
ATOM 2329 C C . ALA A 1 304 ? 22.873 -1.717 -8.240 1.00 85.88 304 ALA A C 1
ATOM 2331 O O . ALA A 1 304 ? 22.480 -2.407 -7.298 1.00 85.88 304 ALA A O 1
ATOM 2332 N N . GLU A 1 305 ? 22.526 -1.963 -9.502 1.00 89.19 305 GLU A N 1
ATOM 2333 C CA . GLU A 1 305 ? 21.656 -3.080 -9.855 1.00 89.19 305 GLU A CA 1
ATOM 2334 C C . GLU A 1 305 ? 22.247 -4.426 -9.393 1.00 89.19 305 GLU A C 1
ATOM 2336 O O . GLU A 1 305 ? 23.406 -4.724 -9.708 1.00 89.19 305 GLU A O 1
ATOM 2341 N N . PRO A 1 306 ? 21.473 -5.255 -8.666 1.00 90.94 306 PRO A N 1
ATOM 2342 C CA . PRO A 1 306 ? 21.908 -6.596 -8.310 1.00 90.94 306 PRO A CA 1
ATOM 2343 C C . PRO A 1 306 ? 22.000 -7.478 -9.560 1.00 90.94 306 PRO A C 1
ATOM 2345 O O . PRO A 1 306 ? 21.198 -7.375 -10.482 1.00 90.94 306 PRO A O 1
ATOM 2348 N N . SER A 1 307 ? 22.953 -8.407 -9.587 1.00 90.69 307 SER A N 1
ATOM 2349 C CA . SER A 1 307 ? 23.093 -9.332 -10.718 1.00 90.69 307 SER A CA 1
ATOM 2350 C C . SER A 1 307 ? 22.025 -10.433 -10.746 1.00 90.69 307 SER A C 1
ATOM 2352 O O . SER A 1 307 ? 21.780 -11.004 -11.808 1.00 90.69 307 SER A O 1
ATOM 2354 N N . THR A 1 308 ? 21.409 -10.751 -9.602 1.00 91.75 308 THR A N 1
ATOM 2355 C CA . THR A 1 308 ? 20.397 -11.809 -9.443 1.00 91.75 308 THR A CA 1
ATOM 2356 C C . THR A 1 308 ? 19.464 -11.524 -8.268 1.00 91.75 308 THR A C 1
ATOM 2358 O O . THR A 1 308 ? 19.904 -10.920 -7.287 1.00 91.75 308 THR A O 1
ATOM 2361 N N . LEU A 1 309 ? 18.239 -12.059 -8.337 1.00 88.56 309 LEU A N 1
ATOM 2362 C CA . LEU A 1 309 ? 17.248 -12.127 -7.257 1.00 88.56 309 LEU A CA 1
ATOM 2363 C C . LEU A 1 309 ? 16.620 -13.519 -7.174 1.00 88.56 309 LEU A C 1
ATOM 2365 O O . LEU A 1 309 ? 16.362 -14.107 -8.255 1.00 88.56 309 LEU A O 1
#

Secondary structure (DSSP, 8-state):
----SSHHHHHHHHHHHHHHHHTTSS----TTPPPBGGGS-TTEEEEEE-TTS-EEEEETTS--PPPP---TTTT--S--------SS----SEEEEEETTEEEEEEEEEEHHHHHTT--EEEEE-TTS------EEEEEEE-SSSSS--EEEEEEE-S-SSSSPPP-PPTT---BGGGS-TTEEE---TTSTTT-PBTTTBEEEEEHHHHHHH-SSPPTT--TTTT-EEEEETTEEEEEEEEEEHHHHHTT--EEEEEESTTS------EEEEEEES-TT-S--EEEEEEESS-HHHHTT-SS--S--